Protein AF-0000000075882930 (afdb_homodimer)

Secondary structure (DSSP, 8-state):
--TTG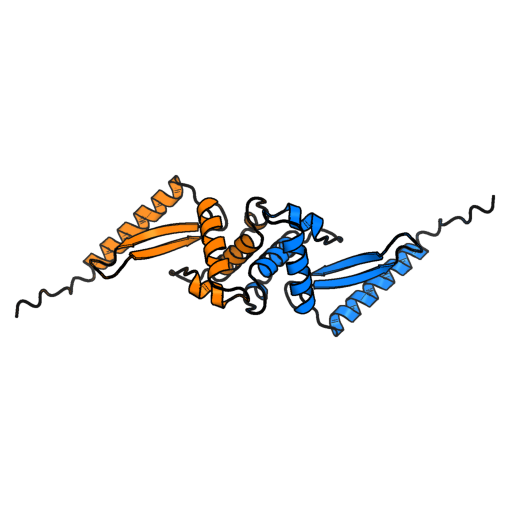GG-TTS-HHHHHHHHHHHHT--SS---HHHHHTTSSS-HHHHHHHHHHHHHTTSEEEEEEE-STTT-EEEEEEE-SS---HHHHHHHHHHHHHHHHHHHHH---------/--TTGGG-TTS-HHHHHHHHHHHHT--SS---HHHHHTTSSS-HHHHHHHHHHHHHTTSEEEEEEE-STTT-EEEEEEE-SS---HHHHHHHHHHHHHHHHHHHHH---------

Structure (mmCIF, N/CA/C/O backbone):
data_AF-0000000075882930-model_v1
#
loop_
_entity.id
_entity.type
_entity.pdbx_description
1 polymer 'Uncharacterized protein'
#
loop_
_atom_site.group_PDB
_atom_site.id
_atom_site.type_symbol
_atom_site.label_atom_id
_atom_site.label_alt_id
_atom_site.label_comp_id
_atom_site.label_asym_id
_atom_site.label_entity_id
_atom_site.label_seq_id
_atom_site.pdbx_PDB_ins_code
_atom_site.Cartn_x
_atom_site.Cartn_y
_atom_site.Cartn_z
_atom_site.occupancy
_atom_site.B_iso_or_equiv
_atom_site.auth_seq_id
_atom_site.auth_comp_id
_atom_site.auth_asym_id
_atom_site.auth_atom_id
_atom_site.pdbx_PDB_model_num
ATOM 1 N N . MET A 1 1 ? 11.133 0.851 -8.945 1 65.44 1 MET A N 1
ATOM 2 C CA . MET A 1 1 ? 9.703 0.55 -8.984 1 65.44 1 MET A CA 1
ATOM 3 C C . MET A 1 1 ? 8.906 1.736 -9.523 1 65.44 1 MET A C 1
ATOM 5 O O . MET A 1 1 ? 9.164 2.881 -9.148 1 65.44 1 MET A O 1
ATOM 9 N N . ASN A 1 2 ? 8.062 1.427 -10.664 1 78.56 2 ASN A N 1
ATOM 10 C CA . ASN A 1 2 ? 7.156 2.467 -11.133 1 78.56 2 ASN A CA 1
ATOM 11 C C . ASN A 1 2 ? 5.949 2.621 -10.219 1 78.56 2 ASN A C 1
ATOM 13 O O . ASN A 1 2 ? 5.398 1.629 -9.734 1 78.56 2 ASN A O 1
ATOM 17 N N . ASN A 1 3 ? 5.551 3.822 -9.938 1 85.75 3 ASN A N 1
ATOM 18 C CA . ASN A 1 3 ? 4.477 4.07 -8.984 1 85.75 3 ASN A CA 1
ATOM 19 C C . ASN A 1 3 ? 3.113 4.117 -9.672 1 85.75 3 ASN A C 1
ATOM 21 O O . ASN A 1 3 ? 2.16 4.684 -9.133 1 85.75 3 ASN A O 1
ATOM 25 N N . HIS A 1 4 ? 3.1 3.609 -10.875 1 91.44 4 HIS A N 1
ATOM 26 C CA . HIS A 1 4 ? 1.872 3.709 -11.656 1 91.44 4 HIS A CA 1
ATOM 27 C C . HIS A 1 4 ? 0.728 2.959 -10.984 1 91.44 4 HIS A C 1
ATOM 29 O O . HIS A 1 4 ? -0.416 3.42 -11 1 91.44 4 HIS A O 1
ATOM 35 N N . PHE A 1 5 ? 1.016 1.812 -10.469 1 96 5 PHE A N 1
ATOM 36 C CA . PHE A 1 5 ? -0.038 1.016 -9.852 1 96 5 PHE A CA 1
ATOM 37 C C . PHE A 1 5 ? -0.633 1.743 -8.656 1 96 5 PHE A C 1
ATOM 39 O O . PHE A 1 5 ? -1.802 1.543 -8.312 1 96 5 PHE A O 1
ATOM 46 N N . LEU A 1 6 ? 0.073 2.613 -8.039 1 95.56 6 LEU A N 1
ATOM 47 C CA . LEU A 1 6 ? -0.399 3.375 -6.887 1 95.56 6 LEU A CA 1
ATOM 48 C C . LEU A 1 6 ? -1.457 4.391 -7.305 1 95.56 6 LEU A C 1
ATOM 50 O O . LEU A 1 6 ? -2.217 4.883 -6.469 1 95.56 6 LEU A O 1
ATOM 54 N N . GLN A 1 7 ? -1.459 4.621 -8.586 1 93.44 7 GLN A N 1
ATOM 55 C CA . GLN A 1 7 ? -2.398 5.609 -9.109 1 93.44 7 GLN A CA 1
ATOM 56 C C . GLN A 1 7 ? -3.639 4.938 -9.695 1 93.44 7 GLN A C 1
ATOM 58 O O . GLN A 1 7 ? -4.574 5.613 -10.125 1 93.44 7 GLN A O 1
ATOM 63 N N . ASN A 1 8 ? -3.674 3.674 -9.711 1 96.5 8 ASN A N 1
ATOM 64 C CA . ASN A 1 8 ? -4.809 2.941 -10.266 1 96.5 8 ASN A CA 1
ATOM 65 C C . ASN A 1 8 ? -5.996 2.941 -9.305 1 96.5 8 ASN A C 1
ATOM 67 O O . ASN A 1 8 ? -5.941 2.312 -8.242 1 96.5 8 ASN A O 1
ATOM 71 N N . PRO A 1 9 ? -7.051 3.586 -9.68 1 96.38 9 PRO A N 1
ATOM 72 C CA . PRO A 1 9 ? -8.172 3.713 -8.75 1 96.38 9 PRO A CA 1
ATOM 73 C C . PRO A 1 9 ? -8.938 2.402 -8.57 1 96.38 9 PRO A C 1
ATOM 75 O O . PRO A 1 9 ? -9.789 2.299 -7.676 1 96.38 9 PRO A O 1
ATOM 78 N N . ASN A 1 10 ? -8.641 1.455 -9.352 1 97.69 10 ASN A N 1
ATOM 79 C CA . ASN A 1 10 ? -9.344 0.177 -9.273 1 97.69 10 ASN A CA 1
ATOM 80 C C . ASN A 1 10 ? -8.688 -0.765 -8.273 1 97.69 10 ASN A C 1
ATOM 82 O O . ASN A 1 10 ? -9.203 -1.854 -8.008 1 97.69 10 ASN A O 1
ATOM 86 N N . LEU A 1 11 ? -7.617 -0.329 -7.734 1 98.44 11 LEU A N 1
ATOM 87 C CA . LEU A 1 11 ? -6.949 -1.089 -6.684 1 98.44 11 LEU A CA 1
ATOM 88 C C . LEU A 1 11 ? -7.262 -0.509 -5.309 1 98.44 11 LEU A C 1
ATOM 90 O O . LEU A 1 11 ? -7.281 0.712 -5.137 1 98.44 11 LEU A O 1
ATOM 94 N N . SER A 1 12 ? -7.488 -1.415 -4.398 1 98.75 12 SER A N 1
ATOM 95 C CA . SER A 1 12 ? -7.637 -0.977 -3.014 1 98.75 12 SER A CA 1
ATOM 96 C C . SER A 1 12 ? -6.293 -0.562 -2.418 1 98.75 12 SER A C 1
ATOM 98 O O . SER A 1 12 ? -5.238 -0.929 -2.938 1 98.75 12 SER A O 1
ATOM 100 N N . SER A 1 13 ? -6.387 0.191 -1.351 1 98.5 13 SER A N 1
ATOM 101 C CA . SER A 1 13 ? -5.164 0.567 -0.655 1 98.5 13 SER A CA 1
ATOM 102 C C . SER A 1 13 ? -4.395 -0.663 -0.182 1 98.5 13 SER A C 1
ATOM 104 O O . SER A 1 13 ? -3.164 -0.692 -0.237 1 98.5 13 SER A O 1
ATOM 106 N N . SER A 1 14 ? -5.141 -1.67 0.235 1 98.69 14 SER A N 1
ATOM 107 C CA . SER A 1 14 ? -4.512 -2.912 0.67 1 98.69 14 SER A CA 1
ATOM 108 C C . SER A 1 14 ? -3.777 -3.592 -0.48 1 98.69 14 SER A C 1
ATOM 110 O O . SER A 1 14 ? -2.627 -4.012 -0.329 1 98.69 14 SER A O 1
ATOM 112 N N . ALA A 1 15 ? -4.438 -3.668 -1.586 1 98.69 15 ALA A N 1
ATOM 113 C CA . ALA A 1 15 ? -3.812 -4.285 -2.754 1 98.69 15 ALA A CA 1
ATOM 114 C C . ALA A 1 15 ? -2.564 -3.514 -3.178 1 98.69 15 ALA A C 1
ATOM 116 O O . ALA A 1 15 ? -1.538 -4.113 -3.502 1 98.69 15 ALA A O 1
ATOM 117 N N . LYS A 1 16 ? -2.662 -2.213 -3.145 1 98.19 16 LYS A N 1
ATOM 118 C CA . LYS A 1 16 ? -1.506 -1.38 -3.467 1 98.19 16 LYS A CA 1
ATOM 119 C C . LYS A 1 16 ? -0.357 -1.636 -2.494 1 98.19 16 LYS A C 1
ATOM 121 O O . LYS A 1 16 ? 0.796 -1.77 -2.91 1 98.19 16 LYS A O 1
ATOM 126 N N . GLY A 1 17 ? -0.718 -1.681 -1.253 1 97.75 17 GLY A N 1
ATOM 127 C CA . GLY A 1 17 ? 0.292 -1.952 -0.242 1 97.75 17 GLY A CA 1
ATOM 128 C C . GLY A 1 17 ? 0.956 -3.307 -0.411 1 97.75 17 GLY A C 1
ATOM 129 O O . GLY A 1 17 ? 2.182 -3.418 -0.328 1 97.75 17 GLY A O 1
ATOM 130 N N . VAL A 1 18 ? 0.174 -4.262 -0.654 1 97.06 18 VAL A N 1
ATOM 131 C CA . VAL A 1 18 ? 0.682 -5.617 -0.833 1 97.06 18 VAL A CA 1
ATOM 132 C C . VAL A 1 18 ? 1.603 -5.668 -2.051 1 97.06 18 VAL A C 1
ATOM 134 O O . VAL A 1 18 ? 2.707 -6.211 -1.979 1 97.06 18 VAL A O 1
ATOM 137 N N . LEU A 1 19 ? 1.183 -5.109 -3.111 1 96.31 19 LEU A N 1
ATOM 138 C CA . LEU A 1 19 ? 2.008 -5.105 -4.312 1 96.31 19 LEU A CA 1
ATOM 139 C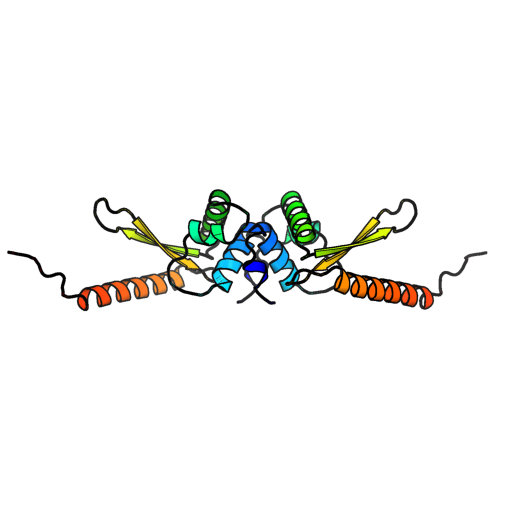 C . LEU A 1 19 ? 3.309 -4.344 -4.078 1 96.31 19 LEU A C 1
ATOM 141 O O . LEU A 1 19 ? 4.375 -4.773 -4.527 1 96.31 19 LEU A O 1
ATOM 145 N N . ALA A 1 20 ? 3.221 -3.252 -3.365 1 95.56 20 ALA A N 1
ATOM 146 C CA . ALA A 1 20 ? 4.414 -2.469 -3.064 1 95.56 20 ALA A CA 1
ATOM 147 C C . ALA A 1 20 ? 5.418 -3.287 -2.256 1 95.56 20 ALA A C 1
ATOM 149 O O . ALA A 1 20 ? 6.621 -3.248 -2.523 1 95.56 20 ALA A O 1
ATOM 150 N N . VAL A 1 21 ? 4.934 -4.008 -1.303 1 94.75 21 VAL A N 1
ATOM 151 C CA . VAL A 1 21 ? 5.781 -4.871 -0.492 1 94.75 21 VAL A CA 1
ATOM 152 C C . VAL A 1 21 ? 6.445 -5.926 -1.378 1 94.75 21 VAL A C 1
ATOM 154 O O . VAL A 1 21 ? 7.652 -6.152 -1.288 1 94.75 21 VAL A O 1
ATOM 157 N N . ILE A 1 22 ? 5.691 -6.504 -2.203 1 94.12 22 ILE A N 1
ATOM 158 C CA . ILE A 1 22 ? 6.184 -7.543 -3.1 1 94.12 22 ILE A CA 1
ATOM 159 C C . ILE A 1 22 ? 7.293 -6.98 -3.982 1 94.12 22 ILE A C 1
ATOM 161 O O . ILE A 1 22 ? 8.375 -7.57 -4.086 1 94.12 22 ILE A O 1
ATOM 165 N N . LEU A 1 23 ? 7.031 -5.828 -4.57 1 92.56 23 LEU A N 1
ATOM 166 C CA . LEU A 1 23 ? 7.934 -5.234 -5.551 1 92.56 23 LEU A CA 1
ATOM 167 C C . LEU A 1 23 ? 9.18 -4.684 -4.875 1 92.56 23 LEU A C 1
ATOM 169 O O . LEU A 1 23 ? 10.234 -4.574 -5.504 1 92.56 23 LEU A O 1
ATOM 173 N N . SER A 1 24 ? 9.008 -4.25 -3.646 1 88.56 24 SER A N 1
ATOM 174 C CA . SER A 1 24 ? 10.141 -3.717 -2.893 1 88.56 24 SER A CA 1
ATOM 175 C C . SER A 1 24 ? 11.133 -4.82 -2.529 1 88.56 24 SER A C 1
ATOM 177 O O . SER A 1 24 ? 12.297 -4.543 -2.238 1 88.56 24 SER A O 1
ATOM 179 N N . ASN A 1 25 ? 10.617 -5.953 -2.385 1 80.44 25 ASN A N 1
ATOM 180 C CA . ASN A 1 25 ? 11.445 -7.082 -1.982 1 80.44 25 ASN A CA 1
ATOM 181 C C . ASN A 1 25 ? 11.875 -7.922 -3.184 1 80.44 25 ASN A C 1
ATOM 183 O O . ASN A 1 25 ? 12.375 -9.039 -3.021 1 80.44 25 ASN A O 1
ATOM 187 N N . LYS A 1 26 ? 11.93 -7.27 -4.293 1 66.25 26 LYS A N 1
ATOM 188 C CA . LYS A 1 26 ? 12.109 -7.992 -5.547 1 66.25 26 LYS A CA 1
ATOM 189 C C . LYS A 1 26 ? 12.969 -9.242 -5.344 1 66.25 26 LYS A C 1
ATOM 191 O O . LYS A 1 26 ? 13.398 -9.867 -6.312 1 66.25 26 LYS A O 1
ATOM 196 N N . ASP A 1 27 ? 13.297 -9.469 -4.012 1 56.59 27 ASP A N 1
ATOM 197 C CA . ASP A 1 27 ? 14.047 -10.711 -4.156 1 56.59 27 ASP A CA 1
ATOM 198 C C . ASP A 1 27 ? 13.211 -11.773 -4.867 1 56.59 27 ASP A C 1
ATOM 200 O O . ASP A 1 27 ? 12 -11.602 -5.055 1 56.59 27 ASP A O 1
ATOM 204 N N . ASP A 1 28 ? 13.719 -13.109 -4.594 1 56.5 28 ASP A N 1
ATOM 205 C CA . ASP A 1 28 ? 13.508 -14.344 -5.344 1 56.5 28 ASP A CA 1
ATOM 206 C C . ASP A 1 28 ? 12.031 -14.719 -5.383 1 56.5 28 ASP A C 1
ATOM 208 O O . ASP A 1 28 ? 11.203 -14.094 -4.711 1 56.5 28 ASP A O 1
ATOM 212 N N . TRP A 1 29 ? 11.719 -16.047 -5.984 1 58.97 29 TRP A N 1
ATOM 213 C CA . TRP A 1 29 ? 10.844 -16.844 -6.836 1 58.97 29 TRP A CA 1
ATOM 214 C C . TRP A 1 29 ? 9.531 -17.141 -6.129 1 58.97 29 TRP A C 1
ATOM 216 O O . TRP A 1 29 ? 8.547 -17.531 -6.77 1 58.97 29 TRP A O 1
ATOM 226 N N . ARG A 1 30 ? 9.414 -17.062 -4.746 1 76.56 30 ARG A N 1
ATOM 227 C CA . ARG A 1 30 ? 8.148 -17.641 -4.32 1 76.56 30 ARG A CA 1
ATOM 228 C C . ARG A 1 30 ? 7.305 -16.625 -3.566 1 76.56 30 ARG A C 1
ATOM 230 O O . ARG A 1 30 ? 7.625 -16.266 -2.432 1 76.56 30 ARG A O 1
ATOM 237 N N . ILE A 1 31 ? 6.422 -15.922 -4.262 1 90.62 31 ILE A N 1
ATOM 238 C CA . ILE A 1 31 ? 5.422 -15.008 -3.721 1 90.62 31 ILE A CA 1
ATOM 239 C C . ILE A 1 31 ? 4.281 -15.805 -3.094 1 90.62 31 ILE A C 1
ATOM 241 O O . ILE A 1 31 ? 3.402 -16.297 -3.799 1 90.62 31 ILE A O 1
ATOM 245 N N . TYR A 1 32 ? 4.387 -15.93 -1.713 1 91.5 32 TYR A N 1
ATOM 246 C CA . TYR A 1 32 ? 3.328 -16.609 -0.983 1 91.5 32 TYR A CA 1
ATOM 247 C C . TYR A 1 32 ? 2.555 -15.648 -0.099 1 91.5 32 TYR A C 1
ATOM 249 O O . TYR A 1 32 ? 3.148 -14.906 0.692 1 91.5 32 TYR A O 1
ATOM 257 N N . PRO A 1 33 ? 1.221 -15.688 -0.274 1 94.38 33 PRO A N 1
ATOM 258 C CA . PRO A 1 33 ? 0.408 -14.773 0.527 1 94.38 33 PRO A CA 1
ATOM 259 C C . PRO A 1 33 ? 0.714 -14.867 2.021 1 94.38 33 PRO A C 1
ATOM 261 O O . PRO A 1 33 ? 0.726 -13.844 2.715 1 94.38 33 PRO A O 1
ATOM 264 N N . ASP A 1 34 ? 0.969 -16.062 2.537 1 93.88 34 ASP A N 1
ATOM 265 C CA . ASP A 1 34 ? 1.222 -16.234 3.963 1 93.88 34 ASP A CA 1
ATOM 266 C C . ASP A 1 34 ? 2.537 -15.586 4.375 1 93.88 34 ASP A C 1
ATOM 268 O O . ASP A 1 34 ? 2.639 -15.016 5.461 1 93.88 34 ASP A O 1
ATOM 272 N N . GLU A 1 35 ? 3.57 -15.641 3.52 1 91.81 35 GLU A N 1
ATOM 273 C CA . GLU A 1 35 ? 4.852 -15 3.805 1 91.81 35 GLU A CA 1
ATOM 274 C C . GLU A 1 35 ? 4.734 -13.484 3.752 1 91.81 35 GLU A C 1
ATOM 276 O O . GLU A 1 35 ? 5.297 -12.781 4.594 1 91.81 35 GLU A O 1
ATOM 281 N N . ILE A 1 36 ? 4.02 -13.031 2.779 1 94.31 36 ILE A N 1
ATOM 282 C CA . ILE A 1 36 ? 3.84 -11.586 2.631 1 94.31 36 ILE A CA 1
ATOM 283 C C . ILE A 1 36 ? 3.033 -11.047 3.807 1 94.31 36 ILE A C 1
ATOM 285 O O . ILE A 1 36 ? 3.311 -9.953 4.309 1 94.31 36 ILE A O 1
ATOM 289 N N . ALA A 1 37 ? 2.043 -11.812 4.262 1 96.19 37 ALA A N 1
ATOM 290 C CA . ALA A 1 37 ? 1.179 -11.406 5.367 1 96.19 37 ALA A CA 1
ATOM 291 C C . ALA A 1 37 ? 1.986 -11.172 6.641 1 96.19 37 ALA A C 1
ATOM 293 O O . ALA A 1 37 ? 1.63 -10.328 7.465 1 96.19 37 ALA A O 1
ATOM 294 N N . LYS A 1 38 ? 3.096 -11.852 6.789 1 94.5 38 LYS A N 1
ATOM 295 C CA . LYS A 1 38 ? 3.938 -11.727 7.977 1 94.5 38 LYS A CA 1
ATOM 296 C C . LYS A 1 38 ? 4.625 -10.367 8.023 1 94.5 38 LYS A C 1
ATOM 298 O O . LYS A 1 38 ? 5.16 -9.969 9.055 1 94.5 38 LYS A O 1
ATOM 303 N N . ARG A 1 39 ? 4.535 -9.688 6.934 1 94 39 ARG A N 1
ATOM 304 C CA . ARG A 1 39 ? 5.238 -8.406 6.832 1 94 39 ARG A CA 1
ATOM 305 C C . ARG A 1 39 ? 4.297 -7.242 7.102 1 94 39 ARG A C 1
ATOM 307 O O . ARG A 1 39 ? 4.656 -6.082 6.883 1 94 39 ARG A O 1
ATOM 314 N N . SER A 1 40 ? 3.146 -7.555 7.531 1 97.19 40 SER A N 1
ATOM 315 C CA . SER A 1 40 ? 2.137 -6.547 7.832 1 97.19 40 SER A CA 1
ATOM 316 C C . SER A 1 40 ? 1.337 -6.914 9.078 1 97.19 40 SER A C 1
ATOM 318 O O . SER A 1 40 ? 1.353 -8.07 9.508 1 97.19 40 SER A O 1
ATOM 320 N N . LYS A 1 41 ? 0.698 -5.922 9.562 1 97.69 41 LYS A N 1
ATOM 321 C CA . LYS A 1 41 ? -0.1 -6.086 10.781 1 97.69 41 LYS A CA 1
ATOM 322 C C . LYS A 1 41 ? -1.35 -6.918 10.508 1 97.69 41 LYS A C 1
ATOM 324 O O . LYS A 1 41 ? -1.815 -7.648 11.383 1 97.69 41 LYS A O 1
ATOM 329 N N . ASP A 1 42 ? -1.775 -6.758 9.297 1 95.81 42 ASP A N 1
ATOM 330 C CA . ASP A 1 42 ? -3.004 -7.48 8.977 1 95.81 42 ASP A CA 1
ATOM 331 C C . ASP A 1 42 ? -2.703 -8.922 8.57 1 95.81 42 ASP A C 1
ATOM 333 O O . ASP A 1 42 ? -1.567 -9.25 8.227 1 95.81 42 ASP A O 1
ATOM 337 N N . GLY A 1 43 ? -3.639 -9.859 8.633 1 95.5 43 GLY A N 1
ATOM 338 C CA . GLY A 1 43 ? -3.439 -11.297 8.57 1 95.5 43 GLY A CA 1
ATOM 339 C C . GLY A 1 43 ? -3.607 -11.867 7.172 1 95.5 43 GLY A C 1
ATOM 340 O O . GLY A 1 43 ? -3.666 -11.117 6.195 1 95.5 43 GLY A O 1
ATOM 341 N N . LEU A 1 44 ? -3.678 -13.164 7.121 1 97.44 44 LEU A N 1
ATOM 342 C CA . LEU A 1 44 ? -3.666 -13.938 5.883 1 97.44 44 LEU A CA 1
ATOM 343 C C . LEU A 1 44 ? -4.926 -13.672 5.062 1 97.44 44 LEU A C 1
ATOM 345 O O . LEU A 1 44 ? -4.867 -13.594 3.834 1 97.44 44 LEU A O 1
ATOM 349 N N . VAL A 1 45 ? -6.031 -13.57 5.715 1 98 45 VAL A N 1
ATOM 350 C CA . VAL A 1 45 ? -7.297 -13.375 5.016 1 98 45 VAL A CA 1
ATOM 351 C C . VAL A 1 45 ? -7.238 -12.094 4.191 1 98 45 VAL A C 1
ATOM 353 O O . VAL A 1 45 ? -7.594 -12.086 3.01 1 98 45 VAL A O 1
ATOM 356 N N . SER A 1 46 ? -6.762 -11 4.742 1 97.94 46 SER A N 1
ATOM 357 C CA . SER A 1 46 ? -6.625 -9.719 4.059 1 97.94 46 SER A CA 1
ATOM 358 C C . SER A 1 46 ? -5.684 -9.82 2.865 1 97.94 46 SER A C 1
ATOM 360 O O . SER A 1 46 ? -5.969 -9.281 1.795 1 97.94 46 SER A O 1
ATOM 362 N N . HIS A 1 47 ? -4.656 -10.531 3.037 1 98.25 47 HIS A N 1
ATOM 363 C CA . HIS A 1 47 ? -3.668 -10.641 1.974 1 98.25 47 HIS A CA 1
ATOM 364 C C . HIS A 1 47 ? -4.176 -11.523 0.84 1 98.25 47 HIS A C 1
ATOM 366 O O . HIS A 1 47 ? -3.918 -11.25 -0.333 1 98.25 47 HIS A O 1
ATOM 372 N N . ARG A 1 48 ? -4.871 -12.539 1.188 1 98.25 48 ARG A N 1
ATOM 373 C CA . ARG A 1 48 ? -5.461 -13.359 0.133 1 98.25 48 ARG A CA 1
ATOM 374 C C . ARG A 1 48 ? -6.434 -12.547 -0.713 1 98.25 48 ARG A C 1
ATOM 376 O O . ARG A 1 48 ? -6.441 -12.664 -1.94 1 98.25 48 ARG A O 1
ATOM 383 N N . SER A 1 49 ? -7.191 -11.766 -0.042 1 98.44 49 SER A N 1
ATOM 384 C CA . SER A 1 49 ? -8.109 -10.891 -0.765 1 98.44 49 SER A CA 1
ATOM 385 C C . SER A 1 49 ? -7.352 -9.93 -1.671 1 98.44 49 SER A C 1
ATOM 387 O O . SER A 1 49 ? -7.754 -9.688 -2.811 1 98.44 49 SER A O 1
ATOM 389 N N . ALA A 1 50 ? -6.277 -9.391 -1.211 1 98.62 50 ALA A N 1
ATOM 390 C CA . ALA A 1 50 ? -5.449 -8.484 -1.999 1 98.62 50 ALA A CA 1
ATOM 391 C C . ALA A 1 50 ? -4.84 -9.195 -3.201 1 98.62 50 ALA A C 1
ATOM 393 O O . ALA A 1 50 ? -4.809 -8.656 -4.305 1 98.62 50 ALA A O 1
ATOM 394 N N . PHE A 1 51 ? -4.402 -10.414 -2.979 1 97.81 51 PHE A N 1
ATOM 395 C CA . PHE A 1 51 ? -3.848 -11.211 -4.07 1 97.81 51 PHE A CA 1
ATOM 396 C C . PHE A 1 51 ? -4.895 -11.453 -5.152 1 97.81 51 PHE A C 1
ATOM 398 O O . PHE A 1 51 ? -4.602 -11.328 -6.344 1 97.81 51 PHE A O 1
ATOM 405 N N . GLU A 1 52 ? -6.039 -11.828 -4.727 1 98.25 52 GLU A N 1
ATOM 406 C CA . GLU A 1 52 ? -7.117 -12.031 -5.688 1 98.25 52 GLU A CA 1
ATOM 407 C C . GLU A 1 52 ? -7.383 -10.766 -6.5 1 98.25 52 GLU A C 1
ATOM 409 O O . GLU A 1 52 ? -7.551 -10.828 -7.719 1 98.25 52 GLU A O 1
ATOM 414 N N . GLU A 1 53 ? -7.398 -9.641 -5.84 1 98.69 53 GLU A N 1
ATOM 415 C CA . GLU A 1 53 ? -7.605 -8.359 -6.516 1 98.69 53 GLU A CA 1
ATOM 416 C C . GLU A 1 53 ? -6.492 -8.078 -7.52 1 98.69 53 GLU A C 1
ATOM 418 O O . GLU A 1 53 ? -6.754 -7.676 -8.656 1 98.69 53 GLU A O 1
ATOM 423 N N . LEU A 1 54 ? -5.281 -8.273 -7.105 1 98.44 54 LEU A N 1
ATOM 424 C CA . LEU A 1 54 ? -4.113 -8.016 -7.945 1 98.44 54 LEU A CA 1
ATOM 425 C C . LEU A 1 54 ? -4.102 -8.945 -9.156 1 98.44 54 LEU A C 1
ATOM 427 O O . LEU A 1 54 ? -3.662 -8.555 -10.242 1 98.44 54 LEU A O 1
ATOM 431 N N . GLU A 1 55 ? -4.598 -10.188 -8.922 1 98.19 55 GLU A N 1
ATOM 432 C CA . GLU A 1 55 ? -4.738 -11.109 -10.039 1 98.19 55 GLU A CA 1
ATOM 433 C C . GLU A 1 55 ? -5.82 -10.641 -11.008 1 98.19 55 GLU A C 1
ATOM 435 O O . GLU A 1 55 ? -5.609 -10.633 -12.227 1 98.19 55 GLU A O 1
ATOM 440 N N . LYS A 1 56 ? -6.887 -10.227 -10.477 1 98.38 56 LYS A N 1
ATOM 441 C CA . LYS A 1 56 ? -7.996 -9.742 -11.289 1 98.38 56 LYS A CA 1
ATOM 442 C C . LYS A 1 56 ? -7.582 -8.531 -12.117 1 98.38 56 LYS A C 1
ATOM 444 O O . LYS A 1 56 ? -8.016 -8.383 -13.266 1 98.38 56 LYS A O 1
ATOM 449 N N . GLN A 1 57 ? -6.742 -7.688 -11.586 1 98.19 57 GLN A N 1
ATOM 450 C CA . GLN A 1 57 ? -6.34 -6.457 -12.258 1 98.19 57 GLN A CA 1
ATOM 451 C C . GLN A 1 57 ? -5.082 -6.676 -13.094 1 98.19 57 GLN A C 1
ATOM 453 O O . GLN A 1 57 ? -4.602 -5.75 -13.75 1 98.19 57 GLN A O 1
ATOM 458 N N . GLY A 1 58 ? -4.484 -7.859 -12.984 1 97.94 58 GLY A N 1
ATOM 459 C CA . GLY A 1 58 ? -3.424 -8.266 -13.898 1 97.94 58 GLY A CA 1
ATOM 460 C C . GLY A 1 58 ? -2.035 -7.945 -13.375 1 97.94 58 GLY A C 1
ATOM 461 O O . GLY A 1 58 ? -1.046 -8.102 -14.094 1 97.94 58 GLY A O 1
ATOM 462 N N . TYR A 1 59 ? -1.958 -7.523 -12.133 1 97.38 59 TYR A N 1
ATOM 463 C CA . TYR A 1 59 ? -0.653 -7.172 -11.586 1 97.38 59 TYR A CA 1
ATOM 464 C C . TYR A 1 59 ? 0.093 -8.414 -11.109 1 97.38 59 TYR A C 1
ATOM 466 O O . TYR A 1 59 ? 1.313 -8.383 -10.938 1 97.38 59 TYR A O 1
ATOM 474 N N . ILE A 1 60 ? -0.688 -9.438 -10.859 1 96.62 60 ILE A N 1
ATOM 475 C CA . ILE A 1 60 ? -0.136 -10.742 -10.523 1 96.62 60 ILE A CA 1
ATOM 476 C C . ILE A 1 60 ? -0.715 -11.797 -11.469 1 96.62 60 ILE A C 1
ATOM 478 O O . ILE A 1 60 ? -1.914 -11.789 -11.75 1 96.62 60 ILE A O 1
ATOM 482 N N . ARG A 1 61 ? 0.146 -12.57 -11.953 1 97.06 61 ARG A N 1
ATOM 483 C CA . ARG A 1 61 ? -0.246 -13.75 -12.719 1 97.06 61 ARG A CA 1
ATOM 484 C C . ARG A 1 61 ? 0.383 -15.016 -12.141 1 97.06 61 ARG A C 1
ATOM 486 O O . ARG A 1 61 ? 1.543 -15 -11.727 1 97.06 61 ARG A O 1
ATOM 493 N N . THR A 1 62 ? -0.42 -16.062 -12.195 1 95.38 62 THR A N 1
ATOM 494 C CA . THR A 1 62 ? -0.004 -17.266 -11.469 1 95.38 62 THR A CA 1
ATOM 495 C C . THR A 1 62 ? 0.04 -18.469 -12.406 1 95.38 62 THR A C 1
ATOM 497 O O . THR A 1 62 ? -0.868 -18.672 -13.211 1 95.38 62 THR A O 1
ATOM 500 N N . ILE A 1 63 ? 1.149 -19.172 -12.336 1 93.44 63 ILE A N 1
ATOM 501 C CA . ILE A 1 63 ? 1.259 -20.484 -12.961 1 93.44 63 ILE A CA 1
ATOM 502 C C . ILE A 1 63 ? 1.017 -21.578 -11.914 1 93.44 63 ILE A C 1
ATOM 504 O O . ILE A 1 63 ? 1.644 -21.578 -10.852 1 93.44 63 ILE A O 1
ATOM 508 N N . LYS A 1 64 ? 0.028 -22.391 -12.25 1 92.12 64 LYS A N 1
ATOM 509 C CA . LYS A 1 64 ? -0.28 -23.5 -11.344 1 92.12 64 LYS A CA 1
ATOM 510 C C . LYS A 1 64 ? 0.318 -24.812 -11.852 1 92.12 64 LYS A C 1
ATOM 512 O O . LYS A 1 64 ? 0.135 -25.172 -13.016 1 92.12 64 LYS A O 1
ATOM 517 N N . ARG A 1 65 ? 1.072 -25.453 -10.969 1 89.12 65 ARG A N 1
ATOM 518 C CA . ARG A 1 65 ? 1.689 -26.719 -11.344 1 89.12 65 ARG A CA 1
ATOM 519 C C . ARG A 1 65 ? 1.368 -27.8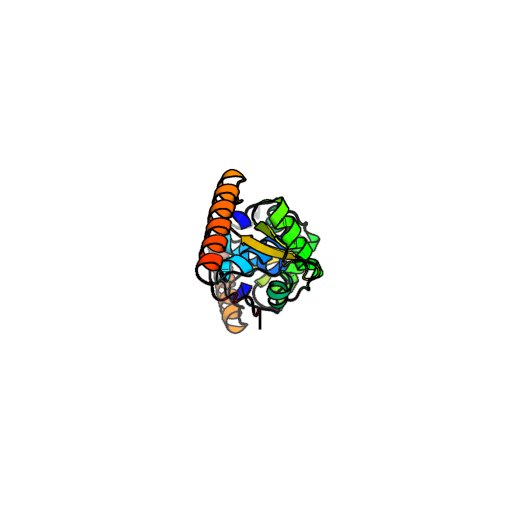12 -10.328 1 89.12 65 ARG A C 1
ATOM 521 O O . ARG A 1 65 ? 1.49 -27.594 -9.125 1 89.12 65 ARG A O 1
ATOM 528 N N . SER A 1 66 ? 0.98 -28.938 -10.891 1 89.44 66 SER A N 1
ATOM 529 C CA . SER A 1 66 ? 0.735 -30.109 -10.039 1 89.44 66 SER A CA 1
ATOM 530 C C . SER A 1 66 ? 2.043 -30.734 -9.562 1 89.44 66 SER A C 1
ATOM 532 O O . SER A 1 66 ? 2.998 -30.844 -10.336 1 89.44 66 SER A O 1
ATOM 534 N N . LEU A 1 67 ? 2.145 -31.016 -8.375 1 86.25 67 LEU A N 1
ATOM 535 C CA . LEU A 1 67 ? 3.332 -31.641 -7.812 1 86.25 67 LEU A CA 1
ATOM 536 C C . LEU A 1 67 ? 3.203 -33.156 -7.848 1 86.25 67 LEU A C 1
ATOM 538 O O . LEU A 1 67 ? 4.02 -33.875 -7.258 1 86.25 67 LEU A O 1
ATOM 542 N N . GLY A 1 68 ? 2.367 -33.594 -8.562 1 84 68 GLY A N 1
ATOM 543 C CA . GLY A 1 68 ? 2.152 -35.031 -8.633 1 84 68 GLY A CA 1
ATOM 544 C C . GLY A 1 68 ? 0.934 -35.5 -7.859 1 84 68 GLY A C 1
ATOM 545 O O . GLY A 1 68 ? 0.348 -34.719 -7.094 1 84 68 GLY A O 1
ATOM 546 N N . ARG A 1 69 ? 0.661 -36.75 -8.094 1 83.88 69 ARG A N 1
ATOM 547 C CA . ARG A 1 69 ? -0.533 -37.312 -7.48 1 83.88 69 ARG A CA 1
ATOM 548 C C . ARG A 1 69 ? -0.463 -37.219 -5.957 1 83.88 69 ARG A C 1
ATOM 550 O O . ARG A 1 69 ? 0.504 -37.688 -5.348 1 83.88 69 ARG A O 1
ATOM 557 N N . GLY A 1 70 ? -1.357 -36.562 -5.398 1 87.19 70 GLY A N 1
ATOM 558 C CA . GLY A 1 70 ? -1.513 -36.5 -3.955 1 87.19 70 GLY A CA 1
ATOM 559 C C . GLY A 1 70 ? -0.664 -35.406 -3.32 1 87.19 70 GLY A C 1
ATOM 560 O O . GLY A 1 70 ? -0.692 -35.219 -2.102 1 87.19 70 GLY A O 1
ATOM 561 N N . LYS A 1 71 ? 0.261 -34.844 -4.09 1 87.94 71 LYS A N 1
ATOM 562 C CA . LYS A 1 71 ? 1.207 -33.875 -3.502 1 87.94 71 LYS A CA 1
ATOM 563 C C . LYS A 1 71 ? 0.692 -32.438 -3.605 1 87.94 71 LYS A C 1
ATOM 565 O O . LYS A 1 71 ? 1.338 -31.516 -3.125 1 87.94 71 LYS A O 1
ATOM 570 N N . GLY A 1 72 ? -0.359 -32.25 -4.191 1 89.62 72 GLY A N 1
ATOM 571 C CA . GLY A 1 72 ? -1 -30.938 -4.23 1 89.62 72 GLY A CA 1
ATOM 572 C C . GLY A 1 72 ? -0.541 -30.078 -5.398 1 89.62 72 GLY A C 1
ATOM 573 O O . GLY A 1 72 ? -0.01 -30.594 -6.383 1 89.62 72 GLY A O 1
ATOM 574 N N . ILE A 1 73 ? -0.932 -28.781 -5.395 1 90.56 73 ILE A N 1
ATOM 575 C CA . ILE A 1 73 ? -0.662 -27.844 -6.48 1 90.56 73 ILE A CA 1
ATOM 576 C C . ILE A 1 73 ? 0.227 -26.703 -5.973 1 90.56 73 ILE A C 1
ATOM 578 O O . ILE A 1 73 ? 0.011 -26.188 -4.879 1 90.56 73 ILE A O 1
ATOM 582 N N . GLN A 1 74 ? 1.332 -26.438 -6.738 1 89.75 74 GLN A N 1
ATOM 583 C CA . GLN A 1 74 ? 2.211 -25.312 -6.438 1 89.75 74 GLN A CA 1
ATOM 584 C C . GLN A 1 74 ? 1.864 -24.094 -7.297 1 89.75 74 GLN A C 1
ATOM 586 O O . GLN A 1 74 ? 1.607 -24.234 -8.492 1 89.75 74 GLN A O 1
ATOM 591 N N . HIS A 1 75 ? 1.815 -22.953 -6.582 1 92 75 HIS A N 1
ATOM 592 C CA . HIS A 1 75 ? 1.538 -21.703 -7.273 1 92 75 HIS A CA 1
ATOM 593 C C . HIS A 1 75 ? 2.818 -20.906 -7.512 1 92 75 HIS A C 1
ATOM 595 O O . HIS A 1 75 ? 3.58 -20.656 -6.574 1 92 75 HIS A O 1
ATOM 601 N N . TYR A 1 76 ? 3.061 -20.609 -8.758 1 92.19 76 TYR A N 1
ATOM 602 C CA . TYR A 1 76 ? 4.141 -19.703 -9.125 1 92.19 76 TYR A CA 1
ATOM 603 C C . TYR A 1 76 ? 3.592 -18.359 -9.555 1 92.19 76 TYR A C 1
ATOM 605 O O . TYR A 1 76 ? 2.982 -18.234 -10.617 1 92.19 76 TYR A O 1
ATOM 613 N N . ARG A 1 77 ? 3.914 -17.422 -8.766 1 93.94 77 ARG A N 1
ATOM 614 C CA . ARG A 1 77 ? 3.311 -16.109 -8.984 1 93.94 77 ARG A CA 1
ATOM 615 C C . ARG A 1 77 ? 4.32 -15.133 -9.586 1 93.94 77 ARG A C 1
ATOM 617 O O . ARG A 1 77 ? 5.484 -15.109 -9.172 1 93.94 77 ARG A O 1
ATOM 624 N N . PHE A 1 78 ? 3.859 -14.406 -10.508 1 93.5 78 PHE A N 1
ATOM 625 C CA . PHE A 1 78 ? 4.629 -13.344 -11.148 1 93.5 78 PHE A CA 1
ATOM 626 C C . PHE A 1 78 ? 3.959 -11.984 -10.938 1 93.5 78 PHE A C 1
ATOM 628 O O . PHE A 1 78 ? 2.791 -11.805 -11.281 1 93.5 78 PHE A O 1
ATOM 635 N N . ALA A 1 79 ? 4.727 -11.055 -10.336 1 94.75 79 ALA A N 1
ATOM 636 C CA . ALA A 1 79 ? 4.184 -9.727 -10.055 1 94.75 79 ALA A CA 1
ATOM 637 C C . ALA A 1 79 ? 4.945 -8.648 -10.828 1 94.75 79 ALA A C 1
ATOM 639 O O . ALA A 1 79 ? 6.164 -8.742 -10.992 1 94.75 79 ALA A O 1
ATOM 640 N N . GLN A 1 80 ? 4.25 -7.664 -11.297 1 94.06 80 GLN A N 1
ATOM 641 C CA . GLN A 1 80 ? 4.836 -6.508 -11.969 1 94.06 80 GLN A CA 1
ATOM 642 C C . GLN A 1 80 ? 4.125 -5.219 -11.562 1 94.06 80 GLN A C 1
ATOM 644 O O . GLN A 1 80 ? 3.006 -5.258 -11.055 1 94.06 80 GLN A O 1
ATOM 649 N N . ASP A 1 81 ? 4.828 -4.102 -11.773 1 94.5 81 ASP A N 1
ATOM 650 C CA . ASP A 1 81 ? 4.262 -2.809 -11.391 1 94.5 81 ASP A CA 1
ATOM 651 C C . ASP A 1 81 ? 3.328 -2.279 -12.477 1 94.5 81 ASP A C 1
ATOM 653 O O . ASP A 1 81 ? 2.738 -1.208 -12.328 1 94.5 81 ASP A O 1
ATOM 657 N N . ILE A 1 82 ? 3.221 -3.016 -13.594 1 96 82 ILE A N 1
ATOM 658 C CA . ILE A 1 82 ? 2.242 -2.801 -14.656 1 96 82 ILE A CA 1
ATOM 659 C C . ILE A 1 82 ? 1.49 -4.098 -14.93 1 96 82 ILE A C 1
ATOM 661 O O . ILE A 1 82 ? 2.045 -5.191 -14.781 1 96 82 ILE A O 1
ATOM 665 N N . PRO A 1 83 ? 0.217 -3.973 -15.328 1 97.38 83 PRO A N 1
ATOM 666 C CA . PRO A 1 83 ? -0.522 -5.207 -15.594 1 97.38 83 PRO A CA 1
ATOM 667 C C . PRO A 1 83 ? 0.162 -6.09 -16.625 1 97.38 83 PRO A C 1
ATOM 669 O O . PRO A 1 83 ? 0.667 -5.586 -17.641 1 97.38 83 PRO A O 1
ATOM 672 N N . ILE A 1 84 ? 0.122 -7.344 -16.422 1 97.69 84 ILE A N 1
ATOM 673 C CA . ILE A 1 84 ? 0.721 -8.336 -17.297 1 97.69 84 ILE A CA 1
ATOM 674 C C . ILE A 1 84 ? -0.303 -8.781 -18.344 1 97.69 84 ILE A C 1
ATOM 676 O O . ILE A 1 84 ? -1.281 -9.453 -18.016 1 97.69 84 ILE A O 1
ATOM 680 N N . THR A 1 85 ? -0.027 -8.422 -19.531 1 98.06 85 THR A N 1
ATOM 681 C CA . THR A 1 85 ? -0.941 -8.781 -20.609 1 98.06 85 THR A CA 1
ATOM 682 C C . THR A 1 85 ? -0.913 -10.281 -20.859 1 98.06 85 THR A C 1
ATOM 684 O O . THR A 1 85 ? 0.028 -10.969 -20.469 1 98.06 85 THR A O 1
ATOM 687 N N . ASP A 1 86 ? -1.946 -10.688 -21.547 1 97.94 86 ASP A N 1
ATOM 688 C CA . ASP A 1 86 ? -1.987 -12.102 -21.906 1 97.94 86 ASP A CA 1
ATOM 689 C C . ASP A 1 86 ? -0.801 -12.484 -22.797 1 97.94 86 ASP A C 1
ATOM 691 O O . ASP A 1 86 ? -0.228 -13.562 -22.641 1 97.94 86 ASP A O 1
ATOM 695 N N . GLU A 1 87 ? -0.503 -11.586 -23.672 1 98 87 GLU A N 1
ATOM 696 C CA . GLU A 1 87 ? 0.619 -11.828 -24.578 1 98 87 GLU A CA 1
ATOM 697 C C . GLU A 1 87 ? 1.925 -11.984 -23.797 1 98 87 GLU A C 1
ATOM 699 O O . GLU A 1 87 ? 2.674 -12.945 -24.031 1 98 87 GLU A O 1
ATOM 704 N N . TYR A 1 88 ? 2.215 -11.086 -22.969 1 97.56 88 TYR A N 1
ATOM 705 C CA . TYR A 1 88 ? 3.443 -11.133 -22.188 1 97.56 88 TYR A CA 1
ATOM 706 C C . TYR A 1 88 ? 3.451 -12.352 -21.266 1 97.56 88 TYR A C 1
ATOM 708 O O . TYR A 1 88 ? 4.496 -12.969 -21.047 1 97.56 88 TYR A O 1
ATOM 716 N N . PHE A 1 89 ? 2.266 -12.648 -20.703 1 97.5 89 PHE A N 1
ATOM 717 C CA . PHE A 1 89 ? 2.186 -13.82 -19.844 1 97.5 89 PHE A CA 1
ATOM 718 C C . PHE A 1 89 ? 2.486 -15.094 -20.625 1 97.5 89 PHE A C 1
ATOM 720 O O . PHE A 1 89 ? 3.092 -16.031 -20.094 1 97.5 89 PHE A O 1
ATOM 727 N N . GLY A 1 90 ? 2.059 -15.078 -21.844 1 97.69 90 GLY A N 1
ATOM 728 C CA . GLY A 1 90 ? 2.434 -16.188 -22.703 1 97.69 90 GLY A CA 1
ATOM 729 C C . GLY A 1 90 ? 3.936 -16.391 -22.797 1 97.69 90 GLY A C 1
ATOM 730 O O . GLY A 1 90 ? 4.418 -17.516 -22.719 1 97.69 90 GLY A O 1
ATOM 731 N N . TYR A 1 91 ? 4.574 -15.344 -22.984 1 97.12 91 TYR A N 1
ATOM 732 C CA . TYR A 1 91 ? 6.031 -15.391 -23.047 1 97.12 91 TYR A CA 1
ATOM 733 C C . TYR A 1 91 ? 6.609 -15.906 -21.734 1 97.12 91 TYR A C 1
ATOM 735 O O . TYR A 1 91 ? 7.523 -16.734 -21.734 1 97.12 91 TYR A O 1
ATOM 743 N N . ILE A 1 92 ? 6.035 -15.484 -20.641 1 94.94 92 ILE A N 1
ATOM 744 C CA . ILE A 1 92 ? 6.492 -15.914 -19.328 1 94.94 92 ILE A CA 1
ATOM 745 C C . ILE A 1 92 ? 6.285 -17.422 -19.172 1 94.94 92 ILE A C 1
ATOM 747 O O . ILE A 1 92 ? 7.168 -18.125 -18.672 1 94.94 92 ILE A O 1
ATOM 751 N N . LEU A 1 93 ? 5.199 -17.812 -19.578 1 95 93 LEU A N 1
ATOM 752 C CA . LEU A 1 93 ? 4.852 -19.234 -19.484 1 95 93 LEU A CA 1
ATOM 753 C C . LEU A 1 93 ? 5.828 -20.094 -20.281 1 95 93 LEU A C 1
ATOM 755 O O . LEU A 1 93 ? 6.289 -21.125 -19.797 1 95 93 LEU A O 1
ATOM 759 N N . GLU A 1 94 ? 6.062 -19.672 -21.469 1 96 94 GLU A N 1
ATOM 760 C CA . GLU A 1 94 ? 6.988 -20.406 -22.328 1 96 94 GLU A CA 1
ATOM 761 C C . GLU A 1 94 ? 8.367 -20.516 -21.688 1 96 94 GLU A C 1
ATOM 763 O O . GLU A 1 94 ? 8.961 -21.594 -21.672 1 96 94 GLU A O 1
ATOM 768 N N . LYS A 1 95 ? 8.82 -19.422 -21.219 1 93.94 95 LYS A N 1
ATOM 769 C CA . LYS A 1 95 ? 10.133 -19.391 -20.578 1 93.94 95 LYS A CA 1
ATOM 770 C C . LYS A 1 95 ? 10.148 -20.266 -19.328 1 93.94 95 LYS A C 1
ATOM 772 O O . LYS A 1 95 ? 11.125 -20.969 -19.078 1 93.94 95 LYS A O 1
ATOM 777 N N . PHE A 1 96 ? 9.078 -20.219 -18.641 1 91.38 96 PHE A N 1
ATOM 778 C CA . PHE A 1 96 ? 8.945 -21 -17.422 1 91.38 96 PHE A CA 1
ATOM 779 C C . PHE A 1 96 ? 9 -22.484 -17.719 1 91.38 96 PHE A C 1
ATOM 781 O O . PHE A 1 96 ? 9.719 -23.234 -17.047 1 91.38 96 PHE A O 1
ATOM 788 N N . GLU A 1 97 ? 8.352 -22.906 -18.688 1 91.06 97 GLU A N 1
ATOM 789 C CA . GLU A 1 97 ? 8.297 -24.312 -19.078 1 91.06 97 GLU A CA 1
ATOM 790 C C . GLU A 1 97 ? 9.641 -24.797 -19.609 1 91.06 97 GLU A C 1
ATOM 792 O O . GLU A 1 97 ? 10.062 -25.922 -19.344 1 91.06 97 GLU A O 1
ATOM 797 N N . LYS A 1 98 ? 10.234 -23.922 -20.344 1 92.25 98 LYS A N 1
ATOM 798 C CA . LYS A 1 98 ? 11.547 -24.266 -20.891 1 92.25 98 LYS A CA 1
ATOM 799 C C . LYS A 1 98 ? 12.562 -24.469 -19.766 1 92.25 98 LYS A C 1
ATOM 801 O O . LYS A 1 98 ? 13.391 -25.391 -19.828 1 92.25 98 LYS A O 1
ATOM 806 N N . GLU A 1 99 ? 12.461 -23.641 -18.781 1 87.88 99 GLU A N 1
ATOM 807 C CA . GLU A 1 99 ? 13.375 -23.734 -17.641 1 87.88 99 GLU A CA 1
ATOM 808 C C . GLU A 1 99 ? 13.117 -25.016 -16.844 1 87.88 99 GLU A C 1
ATOM 810 O O . GLU A 1 99 ? 14.062 -25.625 -16.328 1 87.88 99 GLU A O 1
ATOM 815 N N . LEU A 1 100 ? 11.922 -25.391 -16.812 1 82.81 100 LEU A N 1
ATOM 816 C CA . LEU A 1 100 ? 11.578 -26.609 -16.078 1 82.81 100 LEU A CA 1
ATOM 817 C C . LEU A 1 100 ? 11.992 -27.844 -16.875 1 82.81 100 LEU A C 1
ATOM 819 O O . LEU A 1 100 ? 12.414 -28.844 -16.281 1 82.81 100 LEU A O 1
ATOM 823 N N . SER A 1 101 ? 11.875 -27.781 -18.125 1 83.56 101 SER A N 1
ATOM 824 C CA . SER A 1 101 ? 12.234 -28.891 -18.984 1 83.56 101 SER A CA 1
ATOM 825 C C . SER A 1 101 ? 13.75 -29.094 -19.047 1 83.56 101 SER A C 1
ATOM 827 O O . SER A 1 101 ? 14.234 -30.219 -19.062 1 83.56 101 SER A O 1
ATOM 829 N N . THR A 1 102 ? 14.445 -28.062 -19.031 1 78.06 102 THR A N 1
ATOM 830 C CA . THR A 1 102 ? 15.898 -28.125 -19.094 1 78.06 102 THR A CA 1
ATOM 831 C C . THR A 1 102 ? 16.469 -28.578 -17.75 1 78.06 102 THR A C 1
ATOM 833 O O . THR A 1 102 ? 17.453 -29.328 -17.719 1 78.06 102 THR A O 1
ATOM 836 N N . LYS A 1 103 ? 15.938 -28.188 -16.672 1 70.94 103 LYS A N 1
ATOM 837 C CA . LYS A 1 103 ? 16.391 -28.625 -15.352 1 70.94 103 LYS A CA 1
ATOM 838 C C . LYS A 1 103 ? 16.109 -30.109 -15.141 1 70.94 103 LYS A C 1
ATOM 840 O O . LYS A 1 103 ? 16.875 -30.797 -14.461 1 70.94 103 LYS A O 1
ATOM 845 N N . ASN A 1 104 ? 14.969 -30.516 -15.711 1 62.47 104 ASN A N 1
ATOM 846 C CA . ASN A 1 104 ? 14.672 -31.938 -15.641 1 62.47 104 ASN A CA 1
ATOM 847 C C . ASN A 1 104 ? 15.648 -32.75 -16.484 1 62.47 104 ASN A C 1
ATOM 849 O O . ASN A 1 104 ? 15.969 -33.906 -16.125 1 62.47 104 ASN A O 1
ATOM 853 N N . VAL A 1 105 ? 16.156 -32.312 -17.547 1 60 105 VAL A N 1
ATOM 854 C CA . VAL A 1 105 ? 17.141 -33.031 -18.359 1 60 105 VAL A CA 1
ATOM 855 C C . VAL A 1 105 ? 18.5 -33.031 -17.656 1 60 105 VAL A C 1
ATOM 857 O O . VAL A 1 105 ? 19.234 -34 -17.734 1 60 105 VAL A O 1
ATOM 860 N N . ASP A 1 106 ? 18.766 -32.031 -17.078 1 57.69 106 ASP A N 1
ATOM 861 C CA . ASP A 1 106 ? 20.078 -31.938 -16.453 1 57.69 106 ASP A CA 1
ATOM 862 C C . ASP A 1 106 ? 20.094 -32.719 -15.133 1 57.69 106 ASP A C 1
ATOM 864 O O . ASP A 1 106 ? 21.172 -32.969 -14.586 1 57.69 106 ASP A O 1
ATOM 868 N N . ASN A 1 107 ? 18.891 -32.844 -14.57 1 50.91 107 ASN A N 1
ATOM 869 C CA . ASN A 1 107 ? 18.906 -33.719 -13.406 1 50.91 107 ASN A CA 1
ATOM 870 C C . ASN A 1 107 ? 18.594 -35.188 -13.789 1 50.91 107 ASN A C 1
ATOM 872 O O . ASN A 1 107 ? 17.438 -35.594 -13.742 1 50.91 107 ASN A O 1
ATOM 876 N N . PRO A 1 108 ? 19.453 -35.75 -14.617 1 46.41 108 PRO A N 1
ATOM 877 C CA . PRO A 1 108 ? 19.328 -37.125 -15.078 1 46.41 108 PRO A CA 1
ATOM 878 C C . PRO A 1 108 ? 19.266 -38.125 -13.93 1 46.41 108 PRO A C 1
ATOM 880 O O . PRO A 1 108 ? 19.219 -39.344 -14.164 1 46.41 108 PRO A O 1
ATOM 883 N N . ASN A 1 109 ? 19.656 -37.625 -12.734 1 45.34 109 ASN A N 1
ATOM 884 C CA . ASN A 1 109 ? 19.859 -38.719 -11.781 1 45.34 109 ASN A CA 1
ATOM 885 C C . ASN A 1 109 ? 18.547 -39.375 -11.359 1 45.34 109 ASN A C 1
ATOM 887 O O . ASN A 1 109 ? 18.375 -39.719 -10.188 1 45.34 109 ASN A O 1
ATOM 891 N N . GLY A 1 110 ? 17.406 -39.062 -11.859 1 41.31 110 GLY A N 1
ATOM 892 C CA . GLY A 1 110 ? 16.344 -39.938 -11.414 1 41.31 110 GLY A CA 1
ATOM 893 C C . GLY A 1 110 ? 16.609 -41.406 -11.719 1 41.31 110 GLY A C 1
ATOM 894 O O . GLY A 1 110 ? 16.328 -41.875 -12.82 1 41.31 110 GLY A O 1
ATOM 895 N N . GLY A 1 111 ? 17.719 -41.875 -11.258 1 41.19 111 GLY A N 1
ATOM 896 C CA . GLY A 1 111 ? 18.047 -43.281 -11.25 1 41.19 111 GLY A CA 1
ATOM 897 C C . GLY A 1 111 ? 16.891 -44.156 -10.836 1 41.19 111 GLY A C 1
ATOM 898 O O . GLY A 1 111 ? 16.141 -43.812 -9.93 1 41.19 111 GLY A O 1
ATOM 899 N N . THR A 1 112 ? 16.188 -44.75 -11.789 1 43.25 112 THR A N 1
ATOM 900 C CA . THR A 1 112 ? 15.32 -45.938 -11.633 1 43.25 112 THR A CA 1
ATOM 901 C C . THR A 1 112 ? 15.969 -46.969 -10.711 1 43.25 112 THR A C 1
ATOM 903 O O . THR A 1 112 ? 17.078 -47.406 -10.969 1 43.25 112 THR A O 1
ATOM 906 N N . LEU A 1 113 ? 15.93 -46.812 -9.398 1 38.22 113 LEU A N 1
ATOM 907 C CA . LEU A 1 113 ? 16.281 -47.875 -8.469 1 38.22 113 LEU A CA 1
ATOM 908 C C . LEU A 1 113 ? 15.641 -49.188 -8.883 1 38.22 113 LEU A C 1
ATOM 910 O O . LEU A 1 113 ? 14.43 -49.375 -8.742 1 38.22 113 LEU A O 1
ATOM 914 N N . GLN A 1 114 ? 15.859 -49.75 -10.062 1 33.81 114 GLN A N 1
ATOM 915 C CA . GLN A 1 114 ? 15.625 -51.156 -10.328 1 33.81 114 GLN A CA 1
ATOM 916 C C . GLN A 1 114 ? 16.469 -52.031 -9.406 1 33.81 114 GLN A C 1
ATOM 918 O O . GLN A 1 114 ? 16.219 -53.25 -9.289 1 33.81 114 GLN A O 1
ATOM 923 N N . ASP A 1 115 ? 17.016 -51.719 -8.203 1 25.89 115 ASP A N 1
ATOM 924 C CA . ASP A 1 115 ? 17.422 -52.938 -7.484 1 25.89 115 ASP A CA 1
ATOM 925 C C . ASP A 1 115 ? 16.219 -53.625 -6.84 1 25.89 115 ASP A C 1
ATOM 927 O O . ASP A 1 115 ? 15.273 -52.969 -6.426 1 25.89 115 ASP A O 1
ATOM 931 N N . MET B 1 1 ? 11.617 7.625 -2.895 1 65.75 1 MET B N 1
ATOM 932 C CA . MET B 1 1 ? 10.914 7.074 -1.741 1 65.75 1 MET B CA 1
ATOM 933 C C . MET B 1 1 ? 11.648 5.859 -1.184 1 65.75 1 MET B C 1
ATOM 935 O O . MET B 1 1 ? 12.086 4.996 -1.941 1 65.75 1 MET B O 1
ATOM 939 N N . ASN B 1 2 ? 11.977 5.969 0.228 1 78.62 2 ASN B N 1
ATOM 940 C CA . ASN B 1 2 ? 12.539 4.789 0.876 1 78.62 2 ASN B CA 1
ATOM 941 C C . ASN B 1 2 ? 11.469 3.742 1.162 1 78.62 2 ASN B C 1
ATOM 943 O O . ASN B 1 2 ? 10.352 4.082 1.561 1 78.62 2 ASN B O 1
ATOM 947 N N . ASN B 1 3 ? 11.766 2.496 0.931 1 85.94 3 ASN B N 1
ATOM 948 C CA . ASN B 1 3 ? 10.766 1.44 1.067 1 85.94 3 ASN B CA 1
ATOM 949 C C . ASN B 1 3 ? 10.75 0.863 2.48 1 85.94 3 ASN B C 1
ATOM 951 O O . ASN B 1 3 ? 10.281 -0.255 2.693 1 85.94 3 ASN B O 1
ATOM 955 N N . HIS B 1 4 ? 11.352 1.598 3.381 1 91.44 4 HIS B N 1
ATOM 956 C CA . HIS B 1 4 ? 11.484 1.079 4.738 1 91.44 4 HIS B CA 1
ATOM 957 C C . HIS B 1 4 ? 10.117 0.856 5.379 1 91.44 4 HIS B C 1
ATOM 959 O O . HIS B 1 4 ? 9.922 -0.122 6.105 1 91.44 4 HIS B O 1
ATOM 965 N N . PHE B 1 5 ? 9.25 1.771 5.18 1 96.06 5 PHE B N 1
ATOM 966 C CA . PHE B 1 5 ? 7.938 1.646 5.805 1 96.06 5 PHE B CA 1
ATOM 967 C C . PHE B 1 5 ? 7.211 0.406 5.297 1 96.06 5 PHE B C 1
ATOM 969 O O . PHE B 1 5 ? 6.383 -0.17 6.008 1 96.06 5 PHE B O 1
ATOM 976 N N . LEU B 1 6 ? 7.496 -0.058 4.152 1 95.69 6 LEU B N 1
ATOM 977 C CA . LEU B 1 6 ? 6.875 -1.244 3.572 1 95.69 6 LEU B CA 1
ATOM 978 C C . LEU B 1 6 ? 7.312 -2.502 4.316 1 95.69 6 LEU B C 1
ATOM 980 O O . LEU B 1 6 ? 6.656 -3.543 4.223 1 95.69 6 LEU B O 1
ATOM 984 N N . GLN B 1 7 ? 8.383 -2.314 5.035 1 93.56 7 GLN B N 1
ATOM 985 C CA . GLN B 1 7 ? 8.922 -3.457 5.762 1 93.56 7 GLN B CA 1
ATOM 986 C C . GLN B 1 7 ? 8.484 -3.436 7.227 1 93.56 7 GLN B C 1
ATOM 988 O O . GLN B 1 7 ? 8.797 -4.355 7.984 1 93.56 7 GLN B O 1
ATOM 993 N N . ASN B 1 8 ? 7.801 -2.459 7.625 1 96.5 8 ASN B N 1
ATOM 994 C CA . ASN B 1 8 ? 7.348 -2.344 9.008 1 96.5 8 ASN B CA 1
ATOM 995 C C . ASN B 1 8 ? 6.164 -3.268 9.289 1 96.5 8 ASN B C 1
ATOM 997 O O . ASN B 1 8 ? 5.066 -3.049 8.781 1 96.5 8 ASN B O 1
ATOM 1001 N N . PRO B 1 9 ? 6.367 -4.242 10.125 1 96.44 9 PRO B N 1
ATOM 1002 C CA . PRO B 1 9 ? 5.301 -5.219 10.344 1 96.44 9 PRO B CA 1
ATOM 1003 C C . PRO B 1 9 ? 4.141 -4.66 11.164 1 96.44 9 PRO B C 1
ATOM 1005 O O . PRO B 1 9 ? 3.09 -5.293 11.266 1 96.44 9 PRO B O 1
ATOM 1008 N N . ASN B 1 10 ? 4.32 -3.529 11.703 1 97.69 10 ASN B N 1
ATOM 1009 C CA . ASN B 1 10 ? 3.287 -2.926 12.539 1 97.69 10 ASN B CA 1
ATOM 1010 C C . ASN B 1 10 ? 2.297 -2.117 11.703 1 97.69 10 ASN B C 1
ATOM 1012 O O . ASN B 1 10 ? 1.302 -1.613 12.227 1 97.69 10 ASN B O 1
ATOM 1016 N N . LEU B 1 11 ? 2.584 -2.029 10.469 1 98.44 11 LEU B N 1
ATOM 1017 C CA . LEU B 1 11 ? 1.667 -1.365 9.547 1 98.44 11 LEU B CA 1
ATOM 1018 C C . LEU B 1 11 ? 0.844 -2.387 8.773 1 98.44 11 LEU B C 1
ATOM 1020 O O . LEU B 1 11 ? 1.372 -3.41 8.328 1 98.44 11 LEU B O 1
ATOM 1024 N N . SER B 1 12 ? -0.412 -2.047 8.641 1 98.69 12 SER B N 1
ATOM 1025 C CA . SER B 1 12 ? -1.252 -2.867 7.773 1 98.69 12 SER B CA 1
ATOM 1026 C C . SER B 1 12 ? -0.925 -2.633 6.301 1 98.69 12 SER B C 1
ATOM 1028 O O . SER B 1 12 ? -0.315 -1.62 5.949 1 98.69 12 SER B O 1
ATOM 1030 N N . SER B 1 13 ? -1.347 -3.582 5.492 1 98.5 13 SER B N 1
ATOM 1031 C CA . SER B 1 13 ? -1.16 -3.412 4.055 1 98.5 13 SER B CA 1
ATOM 1032 C C . SER B 1 13 ? -1.865 -2.156 3.551 1 98.5 13 SER B C 1
ATOM 1034 O O . SER B 1 13 ? -1.342 -1.448 2.688 1 98.5 13 SER B O 1
ATOM 1036 N N . SER B 1 14 ? -3.025 -1.887 4.133 1 98.69 14 SER B N 1
ATOM 1037 C CA . SER B 1 14 ? -3.768 -0.688 3.758 1 98.69 14 SER B CA 1
ATOM 1038 C C . SER B 1 14 ? -2.996 0.576 4.121 1 98.69 14 SER B C 1
ATOM 1040 O O . SER B 1 14 ? -2.871 1.49 3.301 1 98.69 14 SER B O 1
ATOM 1042 N N . ALA B 1 15 ? -2.484 0.595 5.305 1 98.69 15 ALA B N 1
ATOM 1043 C CA . ALA B 1 15 ? -1.71 1.755 5.738 1 98.69 15 ALA B CA 1
ATOM 1044 C C . ALA B 1 15 ? -0.477 1.951 4.859 1 98.69 15 ALA B C 1
ATOM 1046 O O . ALA B 1 15 ? -0.152 3.076 4.477 1 98.69 15 ALA B O 1
ATOM 1047 N N . LYS B 1 16 ? 0.171 0.863 4.539 1 98.12 16 LYS B N 1
ATOM 1048 C CA . LYS B 1 16 ? 1.326 0.928 3.65 1 98.12 16 LYS B CA 1
ATOM 1049 C C . LYS B 1 16 ? 0.936 1.479 2.281 1 98.12 16 LYS B C 1
ATOM 1051 O O . LYS B 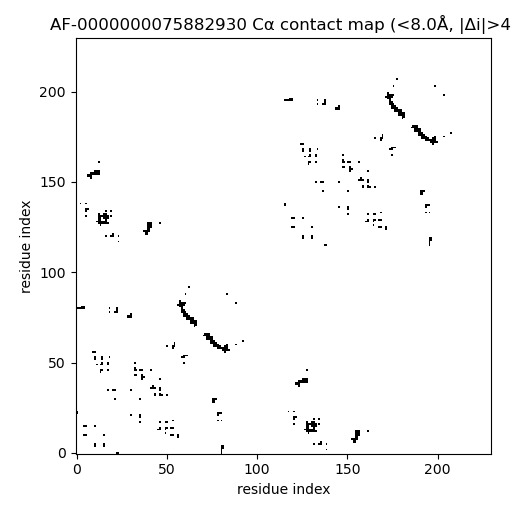1 16 ? 1.633 2.33 1.727 1 98.12 16 LYS B O 1
ATOM 1056 N N . GLY B 1 17 ? -0.154 0.96 1.802 1 97.81 17 GLY B N 1
ATOM 1057 C CA . GLY B 1 17 ? -0.64 1.434 0.516 1 97.81 17 GLY B CA 1
ATOM 1058 C C . GLY B 1 17 ? -0.986 2.91 0.515 1 97.81 17 GLY B C 1
ATOM 1059 O O . GLY B 1 17 ? -0.614 3.641 -0.406 1 97.81 17 GLY B O 1
ATOM 1060 N N . VAL B 1 18 ? -1.637 3.316 1.51 1 97.12 18 VAL B N 1
ATOM 1061 C CA . VAL B 1 18 ? -2.035 4.715 1.635 1 97.12 18 VAL B CA 1
ATOM 1062 C C . VAL B 1 18 ? -0.794 5.602 1.717 1 97.12 18 VAL B C 1
ATOM 1064 O O . VAL B 1 18 ? -0.697 6.609 1.016 1 97.12 18 VAL B O 1
ATOM 1067 N N . LEU B 1 19 ? 0.118 5.23 2.518 1 96.44 19 LEU B N 1
ATOM 1068 C CA . LEU B 1 19 ? 1.339 6.02 2.648 1 96.44 19 LEU B CA 1
ATOM 1069 C C . LEU B 1 19 ? 2.104 6.059 1.329 1 96.44 19 LEU B C 1
ATOM 1071 O O . LEU B 1 19 ? 2.627 7.105 0.943 1 96.44 19 LEU B O 1
ATOM 1075 N N . ALA B 1 20 ? 2.131 4.949 0.639 1 95.56 20 ALA B N 1
ATOM 1076 C CA . ALA B 1 20 ? 2.816 4.895 -0.649 1 95.56 20 ALA B CA 1
ATOM 1077 C C . ALA B 1 20 ? 2.182 5.855 -1.65 1 95.56 20 ALA B C 1
ATOM 1079 O O . ALA B 1 20 ? 2.887 6.555 -2.383 1 95.56 20 ALA B O 1
ATOM 1080 N N . VAL B 1 21 ? 0.893 5.895 -1.661 1 94.75 21 VAL B N 1
ATOM 1081 C CA . VAL B 1 21 ? 0.169 6.805 -2.541 1 94.75 21 VAL B CA 1
ATOM 1082 C C . VAL B 1 21 ? 0.513 8.25 -2.184 1 94.75 21 VAL B C 1
ATOM 1084 O O . VAL B 1 21 ? 0.81 9.062 -3.064 1 94.75 21 VAL B O 1
ATOM 1087 N N . ILE B 1 22 ? 0.513 8.523 -0.968 1 94.12 22 ILE B N 1
ATOM 1088 C CA . ILE B 1 22 ? 0.803 9.867 -0.484 1 94.12 22 ILE B CA 1
ATOM 1089 C C . ILE B 1 22 ? 2.207 10.281 -0.918 1 94.12 22 ILE B C 1
ATOM 1091 O O . ILE B 1 22 ? 2.396 11.359 -1.485 1 94.12 22 ILE B O 1
ATOM 1095 N N . LEU B 1 23 ? 3.156 9.406 -0.689 1 92.56 23 LEU B N 1
ATOM 1096 C CA . LEU B 1 23 ? 4.562 9.711 -0.922 1 92.56 23 LEU B CA 1
ATOM 1097 C C . LEU B 1 23 ? 4.867 9.766 -2.416 1 92.56 23 LEU B C 1
ATOM 1099 O O . LEU B 1 23 ? 5.801 10.453 -2.838 1 92.56 23 LEU B O 1
ATOM 1103 N N . SER B 1 24 ? 4.125 8.977 -3.156 1 88.56 24 SER B N 1
ATOM 1104 C CA . SER B 1 24 ? 4.309 8.961 -4.605 1 88.56 24 SER B CA 1
ATOM 1105 C C . SER B 1 24 ? 3.834 10.258 -5.238 1 88.56 24 SER B C 1
ATOM 1107 O O . SER B 1 24 ? 4.238 10.602 -6.352 1 88.56 24 SER B O 1
ATOM 1109 N N . ASN B 1 25 ? 2.91 10.844 -4.641 1 80.62 25 ASN B N 1
ATOM 1110 C CA . ASN B 1 25 ? 2.316 12.062 -5.184 1 80.62 25 ASN B CA 1
ATOM 1111 C C . ASN B 1 25 ? 2.904 13.312 -4.531 1 80.62 25 ASN B C 1
ATOM 1113 O O . ASN B 1 25 ? 2.398 14.422 -4.73 1 80.62 25 ASN B O 1
ATOM 1117 N N . LYS B 1 26 ? 3.979 13.125 -3.871 1 66.94 26 LYS B N 1
ATOM 1118 C CA . LYS B 1 26 ? 4.512 14.156 -2.988 1 66.94 26 LYS B CA 1
ATOM 1119 C C . LYS B 1 26 ? 4.242 15.547 -3.547 1 66.94 26 LYS B C 1
ATOM 1121 O O . LYS B 1 26 ? 4.844 16.531 -3.104 1 66.94 26 LYS B O 1
ATOM 1126 N N . ASP B 1 27 ? 3.285 15.562 -4.555 1 57.31 27 ASP B N 1
ATOM 1127 C CA . ASP B 1 27 ? 3.09 17 -4.672 1 57.31 27 ASP B CA 1
ATOM 1128 C C . ASP B 1 27 ? 2.672 17.609 -3.332 1 57.31 27 ASP B C 1
ATOM 1130 O O . ASP B 1 27 ? 2.32 16.891 -2.4 1 57.31 27 ASP B O 1
ATOM 1134 N N . ASP B 1 28 ? 2.211 18.906 -3.412 1 56.16 28 ASP B N 1
ATOM 1135 C CA . ASP B 1 28 ? 2.068 19.906 -2.359 1 56.16 28 ASP B CA 1
ATOM 1136 C C . ASP B 1 28 ? 1.148 19.406 -1.248 1 56.16 28 ASP B C 1
ATOM 1138 O O . ASP B 1 28 ? 0.568 18.328 -1.353 1 56.16 28 ASP B O 1
ATOM 1142 N N . TRP B 1 29 ? 0.565 20.438 -0.386 1 58.44 29 TRP B N 1
ATOM 1143 C CA . TRP B 1 29 ? 0.344 20.875 0.992 1 58.44 29 TRP B CA 1
ATOM 1144 C C . TRP B 1 29 ? -0.878 20.172 1.587 1 58.44 29 TRP B C 1
ATOM 1146 O O . TRP B 1 29 ? -1.053 20.156 2.807 1 58.44 29 TRP B O 1
ATOM 1156 N N . ARG B 1 30 ? -1.911 19.609 0.789 1 76.06 30 ARG B N 1
ATOM 1157 C CA . ARG B 1 30 ? -3.051 19.25 1.628 1 76.06 30 ARG B CA 1
ATOM 1158 C C . ARG B 1 30 ? -3.377 17.766 1.511 1 76.06 30 ARG B C 1
ATOM 1160 O O . ARG B 1 30 ? -3.861 17.312 0.473 1 76.06 30 ARG B O 1
ATOM 1167 N N . ILE B 1 31 ? -2.824 16.938 2.402 1 90.75 31 ILE B N 1
ATOM 1168 C CA . ILE B 1 31 ? -3.119 15.516 2.561 1 90.75 31 ILE B CA 1
ATOM 1169 C C . ILE B 1 31 ? -4.469 15.344 3.248 1 90.75 31 ILE B C 1
ATOM 1171 O O . ILE B 1 31 ? -4.57 15.469 4.473 1 90.75 31 ILE B O 1
ATOM 1175 N N . TYR B 1 32 ? -5.504 15.117 2.357 1 91.56 32 TYR B N 1
ATOM 1176 C CA . TYR B 1 32 ? -6.84 14.875 2.889 1 91.56 32 TYR B CA 1
ATOM 1177 C C . TYR B 1 32 ? -7.277 13.438 2.643 1 91.56 32 TYR B C 1
ATOM 1179 O O . TYR B 1 32 ? -7.223 12.945 1.511 1 91.56 32 TYR B O 1
ATOM 1187 N N . PRO B 1 33 ? -7.707 12.789 3.744 1 94.44 33 PRO B N 1
ATOM 1188 C CA . PRO B 1 33 ? -8.125 11.398 3.594 1 94.44 33 PRO B CA 1
ATOM 1189 C C . PRO B 1 33 ? -9.156 11.211 2.48 1 94.44 33 PRO B C 1
ATOM 1191 O O . PRO B 1 33 ? -9.109 10.211 1.756 1 94.44 33 PRO B O 1
ATOM 1194 N N . ASP B 1 34 ? -10.086 12.156 2.322 1 93.69 34 ASP B N 1
ATOM 1195 C CA . ASP B 1 34 ? -11.133 12.031 1.312 1 93.69 34 ASP B CA 1
ATOM 1196 C C . ASP B 1 34 ? -10.547 12.109 -0.096 1 93.69 34 ASP B C 1
ATOM 1198 O O . ASP B 1 34 ? -11 11.398 -1.001 1 93.69 34 ASP B O 1
ATOM 1202 N N . GLU B 1 35 ? -9.539 12.945 -0.325 1 91.81 35 GLU B N 1
ATOM 1203 C CA . GLU B 1 35 ? -8.883 13.055 -1.626 1 91.81 35 GLU B CA 1
ATOM 1204 C C . GLU B 1 35 ? -8.062 11.805 -1.937 1 91.81 35 GLU B C 1
ATOM 1206 O O . GLU B 1 35 ? -8.07 11.312 -3.068 1 91.81 35 GLU B O 1
ATOM 1211 N N . ILE B 1 36 ? -7.379 11.336 -0.954 1 94.31 36 ILE B N 1
ATOM 1212 C CA . ILE B 1 36 ? -6.559 10.148 -1.139 1 94.31 36 ILE B CA 1
ATOM 1213 C C . ILE B 1 36 ? -7.453 8.938 -1.42 1 94.31 36 ILE B C 1
ATOM 1215 O O . ILE B 1 36 ? -7.109 8.086 -2.24 1 94.31 36 ILE B O 1
ATOM 1219 N N . ALA B 1 37 ? -8.602 8.883 -0.745 1 96.12 37 ALA B N 1
ATOM 1220 C CA . ALA B 1 37 ? -9.539 7.773 -0.901 1 96.12 37 ALA B CA 1
ATOM 1221 C C . ALA B 1 37 ? -10.023 7.664 -2.344 1 96.12 37 ALA B C 1
ATOM 1223 O O . ALA B 1 37 ? -10.312 6.566 -2.826 1 96.12 37 ALA B O 1
ATOM 1224 N N . LYS B 1 38 ? -10.055 8.766 -3.061 1 94.44 38 LYS B N 1
ATOM 1225 C CA . LYS B 1 38 ? -10.523 8.789 -4.441 1 94.44 38 LYS B CA 1
ATOM 1226 C C . LYS B 1 38 ? -9.539 8.078 -5.367 1 94.44 38 LYS B C 1
ATOM 1228 O O . LYS B 1 38 ? -9.867 7.754 -6.508 1 94.44 38 LYS B O 1
ATOM 1233 N N . ARG B 1 39 ? -8.406 7.793 -4.828 1 93.88 39 ARG B N 1
ATOM 1234 C CA . ARG B 1 39 ? -7.348 7.203 -5.645 1 93.88 39 ARG B CA 1
ATOM 1235 C C . ARG B 1 39 ? -7.293 5.691 -5.453 1 93.88 39 ARG B C 1
ATOM 1237 O O . ARG B 1 39 ? -6.355 5.035 -5.918 1 93.88 39 ARG B O 1
ATOM 1244 N N . SER B 1 40 ? -8.242 5.191 -4.77 1 97.12 40 SER B N 1
ATOM 1245 C CA . SER B 1 40 ? -8.312 3.76 -4.5 1 97.12 40 SER B CA 1
ATOM 1246 C C . SER B 1 40 ? -9.758 3.26 -4.57 1 97.12 40 SER B C 1
ATOM 1248 O O . SER B 1 40 ? -10.695 4.051 -4.523 1 97.12 40 SER B O 1
ATOM 1250 N N . LYS B 1 41 ? -9.828 1.989 -4.688 1 97.75 41 LYS B N 1
ATOM 1251 C CA . LYS B 1 41 ? -11.133 1.335 -4.797 1 97.75 41 LYS B CA 1
ATOM 1252 C C . LYS B 1 41 ? -11.883 1.39 -3.475 1 97.75 41 LYS B C 1
ATOM 1254 O O . LYS B 1 41 ? -13.117 1.467 -3.459 1 97.75 41 LYS B O 1
ATOM 1259 N N . ASP B 1 42 ? -11.086 1.387 -2.451 1 95.94 42 ASP B N 1
ATOM 1260 C CA . ASP B 1 42 ? -11.742 1.377 -1.146 1 95.94 42 ASP B CA 1
ATOM 1261 C C . ASP B 1 42 ? -12.109 2.793 -0.707 1 95.94 42 ASP B C 1
ATOM 1263 O O . ASP B 1 42 ? -11.578 3.771 -1.236 1 95.94 42 ASP B O 1
ATOM 1267 N N . GLY B 1 43 ? -13.047 3.004 0.229 1 95.56 43 GLY B N 1
ATOM 1268 C CA . GLY B 1 43 ? -13.703 4.262 0.537 1 95.56 43 GLY B CA 1
ATOM 1269 C C . GLY B 1 43 ? -13.047 5.016 1.679 1 95.56 43 GLY B C 1
ATOM 1270 O O . GLY B 1 43 ? -11.945 4.672 2.105 1 95.56 43 GLY B O 1
ATOM 1271 N N . LEU B 1 44 ? -13.75 6.02 2.113 1 97.38 44 LEU B N 1
ATOM 1272 C CA . LEU B 1 44 ? -13.25 6.988 3.082 1 97.38 44 LEU B CA 1
ATOM 1273 C C . LEU B 1 44 ? -13.008 6.324 4.434 1 97.38 44 LEU B C 1
ATOM 1275 O O . LEU B 1 44 ? -12.031 6.645 5.121 1 97.38 44 LEU B O 1
ATOM 1279 N N . VAL B 1 45 ? -13.883 5.461 4.828 1 98 45 VAL B N 1
ATOM 1280 C CA . VAL B 1 45 ? -13.773 4.82 6.133 1 98 45 VAL B CA 1
ATOM 1281 C C . VAL B 1 45 ? -12.445 4.074 6.234 1 98 45 VAL B C 1
ATOM 1283 O O . VAL B 1 45 ? -11.719 4.211 7.223 1 98 45 VAL B O 1
ATOM 1286 N N . SER B 1 46 ? -12.062 3.314 5.23 1 97.88 46 SER B N 1
ATOM 1287 C CA . SER B 1 46 ? -10.805 2.568 5.188 1 97.88 46 SER B CA 1
ATOM 1288 C C . SER B 1 46 ? -9.602 3.502 5.25 1 97.88 46 SER B C 1
ATOM 1290 O O . SER B 1 46 ? -8.633 3.229 5.961 1 97.88 46 SER B O 1
ATOM 1292 N N . HIS B 1 47 ? -9.703 4.57 4.582 1 98.19 47 HIS B N 1
ATOM 1293 C CA . HIS B 1 47 ? -8.578 5.504 4.539 1 98.19 47 HIS B CA 1
ATOM 1294 C C . HIS B 1 47 ? -8.43 6.25 5.859 1 98.19 47 HIS B C 1
ATOM 1296 O O . HIS B 1 47 ? -7.309 6.5 6.309 1 98.19 47 HIS B O 1
ATOM 1302 N N . ARG B 1 48 ? -9.531 6.582 6.441 1 98.19 48 ARG B N 1
ATOM 1303 C CA . ARG B 1 48 ? -9.43 7.211 7.754 1 98.19 48 ARG B CA 1
ATOM 1304 C C . ARG B 1 48 ? -8.758 6.281 8.758 1 98.19 48 ARG B C 1
ATOM 1306 O O . ARG B 1 48 ? -7.922 6.719 9.555 1 98.19 48 ARG B O 1
ATOM 1313 N N . SER B 1 49 ? -9.133 5.062 8.688 1 98.44 49 SER B N 1
ATOM 1314 C CA . SER B 1 49 ? -8.5 4.078 9.562 1 98.44 49 SER B CA 1
ATOM 1315 C C . SER B 1 49 ? -7 3.986 9.281 1 98.44 49 SER B C 1
ATOM 1317 O O . SER B 1 49 ? -6.195 3.9 10.211 1 98.44 49 SER B O 1
ATOM 1319 N N . ALA B 1 50 ? -6.617 4.004 8.062 1 98.62 50 ALA B N 1
ATOM 1320 C CA . ALA B 1 50 ? -5.211 3.963 7.676 1 98.62 50 ALA B CA 1
ATOM 1321 C C . ALA B 1 50 ? -4.469 5.203 8.172 1 98.62 50 ALA B C 1
ATOM 1323 O O . ALA B 1 50 ? -3.346 5.105 8.672 1 98.62 50 ALA B O 1
ATOM 1324 N N . PHE B 1 51 ? -5.121 6.336 8.047 1 97.81 51 PHE B N 1
ATOM 1325 C CA . PHE B 1 51 ? -4.523 7.574 8.531 1 97.81 51 PHE B CA 1
ATOM 1326 C C . PHE B 1 51 ? -4.281 7.504 10.031 1 97.81 51 PHE B C 1
ATOM 1328 O O . PHE B 1 51 ? -3.217 7.906 10.516 1 97.81 51 PHE B O 1
ATOM 1335 N N . GLU B 1 52 ? -5.258 7.059 10.734 1 98.19 52 GLU B N 1
ATOM 1336 C CA . GLU B 1 52 ? -5.098 6.906 12.18 1 98.19 52 GLU B CA 1
ATOM 1337 C C . GLU B 1 52 ? -3.918 5.996 12.508 1 98.19 52 GLU B C 1
ATOM 1339 O O . GLU B 1 52 ? -3.121 6.305 13.398 1 98.19 52 GLU B O 1
ATOM 1344 N N . GLU B 1 53 ? -3.799 4.91 11.797 1 98.75 53 GLU B N 1
ATOM 1345 C CA . GLU B 1 53 ? -2.689 3.982 12 1 98.75 53 GLU B CA 1
ATOM 1346 C C . GLU B 1 53 ? -1.35 4.652 11.711 1 98.75 53 GLU B C 1
ATOM 1348 O O . GLU B 1 53 ? -0.402 4.516 12.492 1 98.75 53 GLU B O 1
ATOM 1353 N N . LEU B 1 54 ? -1.27 5.348 10.625 1 98.44 54 LEU B N 1
ATOM 1354 C CA . LEU B 1 54 ? -0.042 6.02 10.211 1 98.44 54 LEU B CA 1
ATOM 1355 C C . LEU B 1 54 ? 0.349 7.105 11.203 1 98.44 54 LEU B C 1
ATOM 1357 O O . LEU B 1 54 ? 1.537 7.344 11.43 1 98.44 54 LEU B O 1
ATOM 1361 N N . GLU B 1 55 ? -0.697 7.742 11.781 1 98.19 55 GLU B N 1
ATOM 1362 C CA . GLU B 1 55 ? -0.428 8.719 12.836 1 98.19 55 GLU B CA 1
ATOM 1363 C C . GLU B 1 55 ? 0.109 8.039 14.094 1 98.19 55 GLU B C 1
ATOM 1365 O O . GLU B 1 55 ? 1.09 8.492 14.68 1 98.19 55 GLU B O 1
ATOM 1370 N N . LYS B 1 56 ? -0.499 6.98 14.438 1 98.31 56 LYS B N 1
ATOM 1371 C CA . LYS B 1 56 ? -0.084 6.227 15.617 1 98.31 56 LYS B CA 1
ATOM 1372 C C . LYS B 1 56 ? 1.354 5.734 15.477 1 98.31 56 LYS B C 1
ATOM 1374 O O . LYS B 1 56 ? 2.104 5.707 16.453 1 98.31 56 LYS B O 1
ATOM 1379 N N . GLN B 1 57 ? 1.754 5.363 14.289 1 98.19 57 GLN B N 1
ATOM 1380 C CA . GLN B 1 57 ? 3.082 4.805 14.055 1 98.19 57 GLN B CA 1
ATOM 1381 C C . GLN B 1 57 ? 4.086 5.902 13.711 1 98.19 57 GLN B C 1
ATOM 1383 O O . GLN B 1 57 ? 5.266 5.625 13.492 1 98.19 57 GLN B O 1
ATOM 1388 N N . GLY B 1 58 ? 3.605 7.141 13.539 1 97.94 58 GLY B N 1
ATOM 1389 C CA . GLY B 1 58 ? 4.484 8.297 13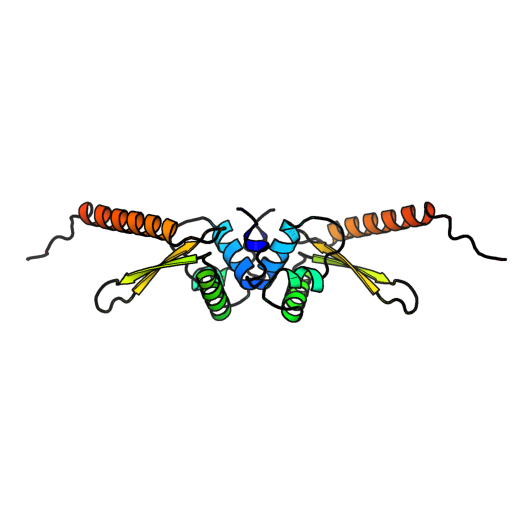.43 1 97.94 58 GLY B CA 1
ATOM 1390 C C . GLY B 1 58 ? 4.836 8.648 12 1 97.94 58 GLY B C 1
ATOM 1391 O O . GLY B 1 58 ? 5.676 9.523 11.758 1 97.94 58 GLY B O 1
ATOM 1392 N N . TYR B 1 59 ? 4.176 8 11.055 1 97.44 59 TYR B N 1
ATOM 1393 C CA . TYR B 1 59 ? 4.492 8.273 9.656 1 97.44 59 TYR B CA 1
ATOM 1394 C C . TYR B 1 59 ? 3.771 9.523 9.172 1 97.44 59 TYR B C 1
ATOM 1396 O O . TYR B 1 59 ? 4.156 10.117 8.156 1 97.44 59 TYR B O 1
ATOM 1404 N N . ILE B 1 60 ? 2.705 9.828 9.883 1 96.69 60 ILE B N 1
ATOM 1405 C CA . ILE B 1 60 ? 1.969 11.07 9.648 1 96.69 60 ILE B CA 1
ATOM 1406 C C . ILE B 1 60 ? 1.854 11.852 10.953 1 96.69 60 ILE B C 1
ATOM 1408 O O . ILE B 1 60 ? 1.591 11.281 12.008 1 96.69 60 ILE B O 1
ATOM 1412 N N . ARG B 1 61 ? 2.131 13.078 10.836 1 97 61 ARG B N 1
ATOM 1413 C CA . ARG B 1 61 ? 1.896 14.016 11.93 1 97 61 ARG B CA 1
ATOM 1414 C C . ARG B 1 61 ? 1.033 15.188 11.477 1 97 61 ARG B C 1
ATOM 1416 O O . ARG B 1 61 ? 1.196 15.688 10.359 1 97 61 ARG B O 1
ATOM 1423 N N . THR B 1 62 ? 0.181 15.594 12.398 1 95.38 62 THR B N 1
ATOM 1424 C CA . THR B 1 62 ? -0.838 16.547 11.992 1 95.38 62 THR B CA 1
ATOM 1425 C C . THR B 1 62 ? -0.794 17.797 12.875 1 95.38 62 THR B C 1
ATOM 1427 O O . THR B 1 62 ? -0.675 17.688 14.094 1 95.38 62 THR B O 1
ATOM 1430 N N . ILE B 1 63 ? -0.783 18.938 12.211 1 93.5 63 ILE B N 1
ATOM 1431 C CA . ILE B 1 63 ? -1.002 20.219 12.891 1 93.5 63 ILE B CA 1
ATOM 1432 C C . ILE B 1 63 ? -2.461 20.641 12.734 1 93.5 63 ILE B C 1
ATOM 1434 O O . ILE B 1 63 ? -2.984 20.688 11.617 1 93.5 63 ILE B O 1
ATOM 1438 N N . LYS B 1 64 ? -3.053 20.828 13.898 1 92.06 64 LYS B N 1
ATOM 1439 C CA . LYS B 1 64 ? -4.445 21.266 13.883 1 92.06 64 LYS B CA 1
ATOM 1440 C C . LYS B 1 64 ? -4.547 22.766 14.125 1 92.06 64 LYS B C 1
ATOM 1442 O O . LYS B 1 64 ? -3.965 23.297 15.086 1 92.06 64 LYS B O 1
ATOM 1447 N N . ARG B 1 65 ? -5.246 23.438 13.203 1 89.06 65 ARG B N 1
ATOM 1448 C CA . ARG B 1 65 ? -5.41 24.875 13.344 1 89.06 65 ARG B CA 1
ATOM 1449 C C . ARG B 1 65 ? -6.883 25.266 13.266 1 89.06 65 ARG B C 1
ATOM 1451 O O . ARG B 1 65 ? -7.605 24.812 12.375 1 89.06 65 ARG B O 1
ATOM 1458 N N . SER B 1 66 ? -7.254 26.109 14.227 1 89.44 66 SER B N 1
ATOM 1459 C CA . SER B 1 66 ? -8.609 26.656 14.211 1 89.44 66 SER B CA 1
ATOM 1460 C C . SER B 1 66 ? -8.766 27.734 13.141 1 89.44 66 SER B C 1
ATOM 1462 O O . SER B 1 66 ? -7.875 28.562 12.953 1 89.44 66 SER B O 1
ATOM 1464 N N . LEU B 1 67 ? -9.758 27.672 12.398 1 86.06 67 LEU B N 1
ATOM 1465 C CA . LEU B 1 67 ? -10.031 28.672 11.359 1 86.06 67 LEU B CA 1
ATOM 1466 C C . LEU B 1 67 ? -10.891 29.797 11.906 1 86.06 67 LEU B C 1
ATOM 1468 O O . LEU B 1 67 ? -11.375 30.641 11.148 1 86.06 67 LEU B O 1
ATOM 1472 N N . GLY B 1 68 ? -10.93 29.891 13.086 1 83.31 68 GLY B N 1
ATOM 1473 C CA . GLY B 1 68 ? -11.742 30.922 13.695 1 83.31 68 GLY B CA 1
ATOM 1474 C C . GLY B 1 68 ? -13.062 30.406 14.242 1 83.31 68 GLY B C 1
ATOM 1475 O O . GLY B 1 68 ? -13.438 29.266 13.992 1 83.31 68 GLY B O 1
ATOM 1476 N N . ARG B 1 69 ? -13.703 31.312 14.922 1 83.69 69 ARG B N 1
ATOM 1477 C CA . ARG B 1 69 ? -14.953 30.953 15.578 1 83.69 69 ARG B CA 1
ATOM 1478 C C . ARG B 1 69 ? -15.984 30.484 14.562 1 83.69 69 ARG B C 1
ATOM 1480 O O . ARG B 1 69 ? -16.281 31.188 13.602 1 83.69 69 ARG B O 1
ATOM 1487 N N . GLY B 1 70 ? -16.422 29.312 14.711 1 86.69 70 GLY B N 1
ATOM 1488 C CA . GLY B 1 70 ? -17.5 28.75 13.906 1 86.69 70 GLY B CA 1
ATOM 1489 C C . GLY B 1 70 ? -17.016 28.172 12.586 1 86.69 70 GLY B C 1
ATOM 1490 O O . GLY B 1 70 ? -17.812 27.672 11.797 1 86.69 70 GLY B O 1
ATOM 1491 N N . LYS B 1 71 ? -15.758 28.438 12.211 1 87.94 71 LYS B N 1
ATOM 1492 C CA . LYS B 1 71 ? -15.289 28.031 10.883 1 87.94 71 LYS B CA 1
ATOM 1493 C C . LYS B 1 71 ? -14.641 26.656 10.93 1 87.94 71 LYS B C 1
ATOM 1495 O O . LYS B 1 71 ? -14.219 26.125 9.898 1 87.94 71 LYS B O 1
ATOM 1500 N N . GLY B 1 72 ? -14.516 26.078 12.008 1 89.69 72 GLY B N 1
ATOM 1501 C CA . GLY B 1 72 ? -14.031 24.719 12.133 1 89.69 72 GLY B CA 1
ATOM 1502 C C . GLY B 1 72 ? -12.523 24.625 12.273 1 89.69 72 GLY B C 1
ATOM 1503 O O . GLY B 1 72 ? -11.867 25.609 12.656 1 89.69 72 GLY B O 1
ATOM 1504 N N . ILE B 1 73 ? -11.969 23.375 12.172 1 90.38 73 ILE B N 1
ATOM 1505 C CA . ILE B 1 73 ? -10.555 23.109 12.383 1 90.38 73 ILE B CA 1
ATOM 1506 C C . ILE B 1 73 ? -9.945 22.547 11.094 1 90.38 73 ILE B C 1
ATOM 1508 O O . ILE B 1 73 ? -10.547 21.703 10.422 1 90.38 73 ILE B O 1
ATOM 1512 N N . GLN B 1 74 ? -8.789 23.156 10.68 1 89.75 74 GLN B N 1
ATOM 1513 C CA . GLN B 1 74 ? -8.039 22.672 9.531 1 89.75 74 GLN B CA 1
ATOM 1514 C C . GLN B 1 74 ? -6.879 21.766 9.969 1 89.75 74 GLN B C 1
ATOM 1516 O O . GLN B 1 74 ? -6.18 22.078 10.938 1 89.75 74 GLN B O 1
ATOM 1521 N N . HIS B 1 75 ? -6.789 20.656 9.234 1 91.88 75 HIS B N 1
ATOM 1522 C CA . HIS B 1 75 ? -5.707 19.719 9.516 1 91.88 75 HIS B CA 1
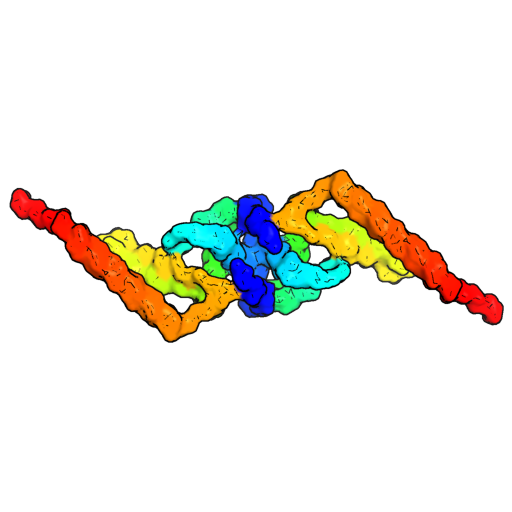ATOM 1523 C C . HIS B 1 75 ? -4.586 19.844 8.492 1 91.88 75 HIS B C 1
ATOM 1525 O O . HIS B 1 75 ? -4.828 19.797 7.285 1 91.88 75 HIS B O 1
ATOM 1531 N N . TYR B 1 76 ? -3.416 20.094 8.992 1 92.25 76 TYR B N 1
ATOM 1532 C CA . TYR B 1 76 ? -2.213 20.078 8.172 1 92.25 76 TYR B CA 1
ATOM 1533 C C . TYR B 1 76 ? -1.381 18.828 8.453 1 92.25 76 TYR B C 1
ATOM 1535 O O . TYR B 1 76 ? -0.785 18.703 9.531 1 92.25 76 TYR B O 1
ATOM 1543 N N . ARG B 1 77 ? -1.313 18.047 7.457 1 93.88 77 ARG B N 1
ATOM 1544 C CA . ARG B 1 77 ? -0.681 16.75 7.668 1 93.88 77 ARG B CA 1
ATOM 1545 C C . ARG B 1 77 ? 0.696 16.688 7.016 1 93.88 77 ARG B C 1
ATOM 1547 O O . ARG B 1 77 ? 0.88 17.188 5.902 1 93.88 77 ARG B O 1
ATOM 1554 N N . PHE B 1 78 ? 1.589 16.125 7.723 1 93.62 78 PHE B N 1
ATOM 1555 C CA . PHE B 1 78 ? 2.945 15.875 7.25 1 93.62 78 PHE B CA 1
ATOM 1556 C C . PHE B 1 78 ? 3.252 14.383 7.227 1 93.62 78 PHE B C 1
ATOM 1558 O O . PHE B 1 78 ? 3.133 13.703 8.25 1 93.62 78 PHE B O 1
ATOM 1565 N N . ALA B 1 79 ? 3.619 13.906 6.031 1 94.81 79 ALA B N 1
ATOM 1566 C CA . ALA B 1 79 ? 3.912 12.484 5.883 1 94.81 79 ALA B CA 1
ATOM 1567 C C . ALA B 1 79 ? 5.367 12.266 5.484 1 94.81 79 ALA B C 1
ATOM 1569 O O . ALA B 1 79 ? 5.934 13.047 4.715 1 94.81 79 ALA B O 1
ATOM 1570 N N . GLN B 1 80 ? 5.98 11.242 6.004 1 94.19 80 GLN B N 1
ATOM 1571 C CA . GLN B 1 80 ? 7.336 10.836 5.652 1 94.19 80 GLN B CA 1
ATOM 1572 C C . GLN B 1 80 ? 7.453 9.32 5.559 1 94.19 80 GLN B C 1
ATOM 1574 O O . GLN B 1 80 ? 6.605 8.594 6.082 1 94.19 80 GLN B O 1
ATOM 1579 N N . ASP B 1 81 ? 8.492 8.875 4.852 1 94.69 81 ASP B N 1
ATOM 1580 C CA . ASP B 1 81 ? 8.695 7.441 4.668 1 94.69 81 ASP B CA 1
ATOM 1581 C C . ASP B 1 81 ? 9.406 6.828 5.871 1 94.69 81 ASP B C 1
ATOM 1583 O O . ASP B 1 81 ? 9.641 5.621 5.91 1 94.69 81 ASP B O 1
ATOM 1587 N N . ILE B 1 82 ? 9.781 7.668 6.844 1 96.06 82 ILE B N 1
ATOM 1588 C CA . ILE B 1 82 ? 10.289 7.277 8.156 1 96.06 82 ILE B CA 1
ATOM 1589 C C . ILE B 1 82 ? 9.484 7.977 9.25 1 96.06 82 ILE B C 1
ATOM 1591 O O . ILE B 1 82 ? 9.008 9.102 9.055 1 96.06 82 ILE B O 1
ATOM 1595 N N . PRO B 1 83 ? 9.336 7.289 10.391 1 97.44 83 PRO B N 1
ATOM 1596 C CA . PRO B 1 83 ? 8.562 7.941 11.445 1 97.44 83 PRO B CA 1
ATOM 1597 C C . PRO B 1 83 ? 9.125 9.312 11.828 1 97.44 83 PRO B C 1
ATOM 1599 O O . PRO B 1 83 ? 10.344 9.477 11.938 1 97.44 83 PRO B O 1
ATOM 1602 N N . ILE B 1 84 ? 8.258 10.219 12.086 1 97.75 84 ILE B N 1
ATOM 1603 C CA . ILE B 1 84 ? 8.609 11.586 12.469 1 97.75 84 ILE B CA 1
ATOM 1604 C C . ILE B 1 84 ? 8.727 11.672 13.992 1 97.75 84 ILE B C 1
ATOM 1606 O O . ILE B 1 84 ? 7.719 11.578 14.703 1 97.75 84 ILE B O 1
ATOM 1610 N N . THR B 1 85 ? 9.891 11.859 14.414 1 98 85 THR B N 1
ATOM 1611 C CA . THR B 1 85 ? 10.117 11.953 15.852 1 98 85 THR B CA 1
ATOM 1612 C C . THR B 1 85 ? 9.508 13.227 16.422 1 98 85 THR B C 1
ATOM 1614 O O . THR B 1 85 ? 9.219 14.164 15.688 1 98 85 THR B O 1
ATOM 1617 N N . ASP B 1 86 ? 9.375 13.172 17.734 1 97.94 86 ASP B N 1
ATOM 1618 C CA . ASP B 1 86 ? 8.852 14.367 18.375 1 97.94 86 ASP B CA 1
ATOM 1619 C C . ASP B 1 86 ? 9.781 15.562 18.156 1 97.94 86 ASP B C 1
ATOM 1621 O O . ASP B 1 86 ? 9.312 16.688 17.969 1 97.94 86 ASP B O 1
ATOM 1625 N N . GLU B 1 87 ? 11.039 15.289 18.234 1 97.94 87 GLU B N 1
ATOM 1626 C CA . GLU B 1 87 ? 12.023 16.344 18.031 1 97.94 87 GLU B CA 1
ATOM 1627 C C . GLU B 1 87 ? 11.891 16.969 16.641 1 97.94 87 GLU B C 1
ATOM 1629 O O . GLU B 1 87 ? 11.844 18.188 16.484 1 97.94 87 GLU B O 1
ATOM 1634 N N . TYR B 1 88 ? 11.891 16.172 15.641 1 97.56 88 TYR B N 1
ATOM 1635 C CA . TYR B 1 88 ? 11.781 16.656 14.273 1 97.56 88 TYR B CA 1
ATOM 1636 C C . TYR B 1 88 ? 10.445 17.344 14.047 1 97.56 88 TYR B C 1
ATOM 1638 O O . TYR B 1 88 ? 10.367 18.344 13.328 1 97.56 88 TYR B O 1
ATOM 1646 N N . PHE B 1 89 ? 9.367 16.797 14.656 1 97.5 89 PHE B N 1
ATOM 1647 C CA . PHE B 1 89 ? 8.062 17.422 14.531 1 97.5 89 PHE B CA 1
ATOM 1648 C C . PHE B 1 89 ? 8.07 18.812 15.156 1 97.5 89 PHE B C 1
ATOM 1650 O O . PHE B 1 89 ? 7.414 19.734 14.664 1 97.5 89 PHE B O 1
ATOM 1657 N N . GLY B 1 90 ? 8.805 18.922 16.203 1 97.62 90 GLY B N 1
ATOM 1658 C CA . GLY B 1 90 ? 8.984 20.25 16.781 1 97.62 90 GLY B CA 1
ATOM 1659 C C . GLY B 1 90 ? 9.539 21.25 15.789 1 97.62 90 GLY B C 1
ATOM 1660 O O . GLY B 1 90 ? 9.062 22.391 15.719 1 97.62 90 GLY B O 1
ATOM 1661 N N . TYR B 1 91 ? 10.547 20.844 15.133 1 97.19 91 TYR B N 1
ATOM 1662 C CA . TYR B 1 91 ? 11.141 21.688 14.109 1 97.19 91 TYR B CA 1
ATOM 1663 C C . TYR B 1 91 ? 10.125 22.031 13.031 1 97.19 91 TYR B C 1
ATOM 1665 O O . TYR B 1 91 ? 10.047 23.188 12.586 1 97.19 91 TYR B O 1
ATOM 1673 N N . ILE B 1 92 ? 9.297 21.062 12.672 1 95 92 ILE B N 1
ATOM 1674 C CA . ILE B 1 92 ? 8.273 21.266 11.656 1 95 92 ILE B CA 1
ATOM 1675 C C . ILE B 1 92 ? 7.258 22.297 12.141 1 95 92 ILE B C 1
ATOM 1677 O O . ILE B 1 92 ? 6.859 23.188 11.391 1 95 92 ILE B O 1
ATOM 1681 N N . LEU B 1 93 ? 6.902 22.141 13.297 1 94.94 93 LEU B N 1
ATOM 1682 C CA . LEU B 1 93 ? 5.918 23.047 13.891 1 94.94 93 LEU B CA 1
ATOM 1683 C C . LEU B 1 93 ? 6.434 24.484 13.906 1 94.94 93 LEU B C 1
ATOM 1685 O O . LEU B 1 93 ? 5.699 25.406 13.562 1 94.94 93 LEU B O 1
ATOM 1689 N N . GLU B 1 94 ? 7.637 24.641 14.352 1 95.88 94 GLU B N 1
ATOM 1690 C CA . GLU B 1 94 ? 8.25 25.969 14.406 1 95.88 94 GLU B CA 1
ATOM 1691 C C . GLU B 1 94 ? 8.273 26.625 13.031 1 95.88 94 GLU B C 1
ATOM 1693 O O . GLU B 1 94 ? 7.91 27.797 12.883 1 95.88 94 GLU B O 1
ATOM 1698 N N . LYS B 1 95 ? 8.711 25.859 12.094 1 94 95 LYS B N 1
ATOM 1699 C CA . LYS B 1 95 ? 8.781 26.375 10.727 1 94 95 LYS B CA 1
ATOM 1700 C C . LYS B 1 95 ? 7.391 26.703 10.195 1 94 95 LYS B C 1
ATOM 1702 O O . LYS B 1 95 ? 7.207 27.719 9.523 1 94 95 LYS B O 1
ATOM 1707 N N . PHE B 1 96 ? 6.473 25.891 10.523 1 91.56 96 PHE B N 1
ATOM 1708 C CA . PHE B 1 96 ? 5.09 26.078 10.094 1 91.56 96 PHE B CA 1
ATOM 1709 C C . PHE B 1 96 ? 4.523 27.375 10.664 1 91.56 96 PHE B C 1
ATOM 1711 O O . PHE B 1 96 ? 3.902 28.156 9.945 1 91.56 96 PHE B O 1
ATOM 1718 N N . GLU B 1 97 ? 4.738 27.641 11.867 1 91 97 GLU B N 1
ATOM 1719 C CA . GLU B 1 97 ? 4.23 28.828 12.539 1 91 97 GLU B CA 1
A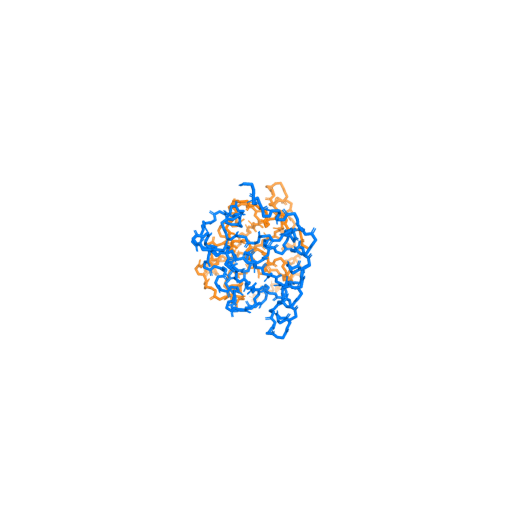TOM 1720 C C . GLU B 1 97 ? 4.906 30.094 12.016 1 91 97 GLU B C 1
ATOM 1722 O O . GLU B 1 97 ? 4.258 31.125 11.859 1 91 97 GLU B O 1
ATOM 1727 N N . LYS B 1 98 ? 6.16 29.969 11.773 1 92.25 98 LYS B N 1
ATOM 1728 C CA . LYS B 1 98 ? 6.898 31.094 11.227 1 92.25 98 LYS B CA 1
ATOM 1729 C C . LYS B 1 98 ? 6.375 31.484 9.852 1 92.25 98 LYS B C 1
ATOM 1731 O O . LYS B 1 98 ? 6.254 32.688 9.539 1 92.25 98 LYS B O 1
ATOM 1736 N N . GLU B 1 99 ? 6.051 30.484 9.094 1 87.94 99 GLU B N 1
ATOM 1737 C CA . GLU B 1 99 ? 5.527 30.734 7.754 1 87.94 99 GLU B CA 1
ATOM 1738 C C . GLU B 1 99 ? 4.141 31.375 7.809 1 87.94 99 GLU B C 1
ATOM 1740 O O . GLU B 1 99 ? 3.805 32.219 6.973 1 87.94 99 GLU B O 1
ATOM 1745 N N . LEU B 1 100 ? 3.416 31.016 8.734 1 82.94 100 LEU B N 1
ATOM 1746 C CA . LEU B 1 100 ? 2.08 31.578 8.898 1 82.94 100 LEU B CA 1
ATOM 1747 C C . LEU B 1 100 ? 2.152 33 9.414 1 82.94 100 LEU B C 1
ATOM 1749 O O . LEU B 1 100 ? 1.347 33.844 9.023 1 82.94 100 LEU B O 1
ATOM 1753 N N . SER B 1 101 ? 3.047 33.281 10.258 1 83.5 101 SER B N 1
ATOM 1754 C CA . SER B 1 101 ? 3.219 34.594 10.836 1 83.5 101 SER B CA 1
ATOM 1755 C C . SER B 1 101 ? 3.752 35.594 9.797 1 83.5 101 SER B C 1
ATOM 1757 O O . SER B 1 101 ? 3.344 36.75 9.766 1 83.5 101 SER B O 1
ATOM 1759 N N . THR B 1 102 ? 4.598 35.188 9.039 1 78.88 102 THR B N 1
ATOM 1760 C CA . THR B 1 102 ? 5.184 36.062 8.023 1 78.88 102 THR B CA 1
ATOM 1761 C C . THR B 1 102 ? 4.18 36.344 6.91 1 78.88 102 THR B C 1
ATOM 1763 O O . THR B 1 102 ? 4.137 37.469 6.375 1 78.88 102 THR B O 1
ATOM 1766 N N . LYS B 1 103 ? 3.342 35.469 6.574 1 71.12 103 LYS B N 1
ATOM 1767 C CA . LYS B 1 103 ? 2.312 35.656 5.559 1 71.12 103 LYS B CA 1
ATOM 1768 C C . LYS B 1 103 ? 1.228 36.625 6.055 1 71.12 103 LYS B C 1
ATOM 1770 O O . LYS B 1 103 ? 0.692 37.406 5.285 1 71.12 103 LYS B O 1
ATOM 1775 N N . ASN B 1 104 ? 0.889 36.438 7.285 1 63.28 104 ASN B N 1
ATOM 1776 C CA . ASN B 1 104 ? -0.068 37.375 7.863 1 63.28 104 ASN B CA 1
ATOM 1777 C C . ASN B 1 104 ? 0.486 38.781 7.895 1 63.28 104 ASN B C 1
ATOM 1779 O O . ASN B 1 104 ? -0.263 39.75 7.742 1 63.28 104 ASN B O 1
ATOM 1783 N N . VAL B 1 105 ? 1.764 39.031 8.07 1 59.5 105 VAL B N 1
ATOM 1784 C CA . VAL B 1 105 ? 2.371 40.375 8.07 1 59.5 105 VAL B CA 1
ATOM 1785 C C . VAL B 1 105 ? 2.402 40.938 6.645 1 59.5 105 VAL B C 1
ATOM 1787 O O . VAL B 1 105 ? 2.217 42.125 6.438 1 59.5 105 VAL B O 1
ATOM 1790 N N . ASP B 1 106 ? 2.604 40.125 5.797 1 57.41 106 ASP B N 1
ATOM 1791 C CA . ASP B 1 106 ? 2.697 40.625 4.422 1 57.41 106 ASP B CA 1
ATOM 1792 C C . ASP B 1 106 ? 1.312 40.875 3.828 1 57.41 106 ASP B C 1
ATOM 1794 O O . ASP B 1 106 ? 1.184 41.5 2.783 1 57.41 106 ASP B O 1
ATOM 1798 N N . ASN B 1 107 ? 0.324 40.156 4.426 1 51.28 107 ASN B N 1
ATOM 1799 C CA . ASN B 1 107 ? -1.008 40.531 3.959 1 51.28 107 ASN B CA 1
ATOM 1800 C C . ASN B 1 107 ? -1.634 41.625 4.84 1 51.28 107 ASN B C 1
ATOM 1802 O O . ASN B 1 107 ? -2.369 41.312 5.777 1 51.28 107 ASN B O 1
ATOM 1806 N N . PRO B 1 108 ? -0.97 42.812 4.906 1 46.06 108 PRO B N 1
ATOM 1807 C CA . PRO B 1 108 ? -1.45 43.938 5.688 1 46.06 108 PRO B CA 1
ATOM 1808 C C . PRO B 1 108 ? -2.854 44.406 5.281 1 46.06 108 PRO B C 1
ATOM 1810 O O . PRO B 1 108 ? -3.359 45.406 5.793 1 46.06 108 PRO B O 1
ATOM 1813 N N . ASN B 1 109 ? -3.326 43.844 4.117 1 45.16 109 ASN B N 1
ATOM 1814 C CA . ASN B 1 109 ? -4.508 44.594 3.674 1 45.16 109 ASN B CA 1
ATOM 1815 C C . ASN B 1 109 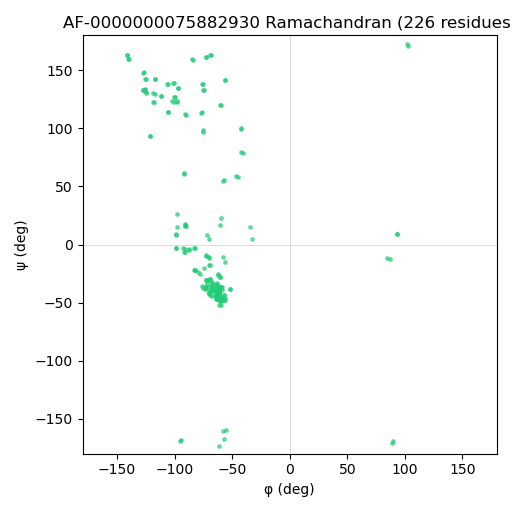? -5.703 44.312 4.586 1 45.16 109 ASN B C 1
ATOM 1817 O O . ASN B 1 109 ? -6.688 43.719 4.168 1 45.16 109 ASN B O 1
ATOM 1821 N N . GLY B 1 110 ? -5.648 43.656 5.664 1 41.31 110 GLY B N 1
ATOM 1822 C CA . GLY B 1 110 ? -6.887 43.688 6.422 1 41.31 110 GLY B CA 1
ATOM 1823 C C . GLY B 1 110 ? -7.324 45.094 6.789 1 41.31 110 GLY B C 1
ATOM 1824 O O . GLY B 1 110 ? -6.879 45.656 7.797 1 41.31 110 GLY B O 1
ATOM 1825 N N . GLY B 1 111 ? -7.449 45.938 5.805 1 41.5 111 GLY B N 1
ATOM 1826 C CA . GLY B 1 111 ? -8.086 47.219 5.953 1 41.5 111 GLY B CA 1
ATOM 1827 C C . GLY B 1 111 ? -9.352 47.156 6.793 1 41.5 111 GLY B C 1
ATOM 1828 O O . GLY B 1 111 ? -10.141 46.219 6.68 1 41.5 111 GLY B O 1
ATOM 1829 N N . THR B 1 112 ? -9.281 47.531 8.055 1 42.41 112 THR B N 1
ATOM 1830 C CA . THR B 1 112 ? -10.391 47.938 8.922 1 42.41 112 THR B CA 1
ATOM 1831 C C . THR B 1 112 ? -11.359 48.844 8.172 1 42.41 112 THR B C 1
ATOM 1833 O O . THR B 1 112 ? -10.969 49.906 7.652 1 42.41 112 THR B O 1
ATOM 1836 N N . LEU B 1 113 ? -12.25 48.312 7.352 1 38.88 113 LEU B N 1
ATOM 1837 C CA . LEU B 1 113 ? -13.359 49.094 6.809 1 38.88 113 LEU B CA 1
ATOM 1838 C C . LEU B 1 113 ? -14.047 49.906 7.902 1 38.88 113 LEU B C 1
ATOM 1840 O O . LEU B 1 113 ? -14.75 49.344 8.75 1 38.88 113 LEU B O 1
ATOM 1844 N N . GLN B 1 114 ? -13.406 50.812 8.648 1 33.16 114 GLN B N 1
ATOM 1845 C CA . GLN B 1 114 ? -14.078 51.875 9.391 1 33.16 114 GLN B CA 1
ATOM 1846 C C . GLN B 1 114 ? -14.859 52.781 8.461 1 33.16 114 GLN B C 1
ATOM 1848 O O . GLN B 1 114 ? -15.75 53.5 8.898 1 33.16 114 GLN B O 1
ATOM 1853 N N . ASP B 1 115 ? -15.242 52.562 7.188 1 26.22 115 ASP B N 1
ATOM 1854 C CA . ASP B 1 115 ? -16.234 53.562 6.777 1 26.22 115 ASP B CA 1
ATOM 1855 C C . ASP B 1 115 ? -17.609 53.219 7.32 1 26.22 115 ASP B C 1
ATOM 1857 O O . ASP B 1 115 ? -17.953 52.031 7.445 1 26.22 115 ASP B O 1
#

Organism: Streptococcus dysgalactiae (NCBI:txid1334)

Sequence (230 aa):
MNNHFLQNPNLSSSAKGVLAVILSNKDDWRIYPDEIAKRSKDGLVSHRSAFEELEKQGYIRTIKRSLGRGKGIQHYRFAQDIPITDEYFGYILEKFEKELSTKNVDNPNGGTLQDMNNHFLQNPNLSSSAKGVLAVILSNKDDWRIYPDEIAKRSKDGLVSHRSAFEELEKQGYIRTIKRSLGRGKGIQHYRFAQDIPITDEYFGYILEKFEKELSTKNVDNPNGGTLQD

Radius of gyration: 24.45 Å; Cα contacts (8 Å, |Δi|>4): 313; chains: 2; bounding box: 38×106×43 Å

Nearest PDB structures (foldseek):
  5dym-assembly1_A-2  TM=5.093E-01  e=4.054E-03  Clostridioides difficile R20291
  5f7q-assembly1_J  TM=6.091E-01  e=1.961E-02  Listeria monocytogenes EGD-e
  6kf9-assembly1_G  TM=5.703E-01  e=2.864E-02  Thermococcus kodakarensis KOD1
  6xjf-assembly3_C  TM=5.730E-01  e=5.730E-02  Pyrococcus furiosus DSM 3638
  2zfw-assembly1_B  TM=4.698E-01  e=3.050E-02  Synechococcus sp.

Foldseek 3Di:
DDCVLVVDPQADPLLSVLLCQCVVCPDDWADDLQVSQVVDPHHSVSSVVSVVSCVVQQQKDWDWDDPDDPPGIGITIDGDPDHQDPVNVVVVVVVVVVVVVVVVVVPPPPPPPPD/DDCVLVVDPQADPLLSVLLCQCVVCPDDWADDLQVSQVVDPHHSVSSVVSVVSCVVQQQKDWDWDDPDDPPGIGITIDGDPDGQDPVNVVVVVVVVVVVVVVVVVVPPPPPPPPD

Solvent-accessible surface area (backbone atoms only — not comparable to full-atom values): 12802 Å² total; per-residue (Å²): 135,66,67,59,52,51,61,35,39,83,35,32,35,38,31,38,14,47,50,49,38,55,62,71,48,63,60,83,77,73,68,44,54,66,64,57,19,66,37,22,55,44,53,49,69,61,34,46,53,25,49,52,50,33,37,75,67,24,27,30,47,72,48,79,41,74,63,47,92,91,62,47,74,45,73,40,46,46,75,49,62,53,61,57,46,71,70,58,45,47,54,50,50,51,54,50,51,51,54,52,52,51,52,51,60,71,50,63,74,73,65,76,79,75,121,136,66,67,58,52,51,60,35,40,83,36,31,34,38,31,36,15,48,50,48,38,52,63,72,50,62,58,83,78,75,68,42,53,67,65,56,19,67,37,21,55,44,51,50,70,62,33,46,53,24,49,53,50,33,37,74,65,23,28,30,48,71,48,79,40,74,64,47,91,92,62,48,73,45,74,42,49,45,74,49,62,53,61,56,45,72,71,59,46,48,54,49,51,54,53,52,51,50,54,52,53,53,50,54,60,72,51,63,75,70,69,78,79,76,122

pLDDT: mean 87.17, std 16.88, range [25.89, 98.75]